Protein AF-A0A258BJT6-F1 (afdb_monomer)

Foldseek 3Di:
DDDDDDDDDDDDDDDDDDDDDDDDDDDDDDDDDDDDDDDDDDDDDDDDDPPPPPPPPPPQQQFQFLLVLLQWFPCLLVLCVVLVQLCLQARRDGLNRSCVVSVHDSVVSSVVSVPTDTDPDGQDQDLVSNLVCLCPVPVVVLLVLLVVLLVLLVVQCPDPVRVVVAFPCLSVLSVVLNVLSVVLVCCCVVPVSVCCVVPLPAAPAPSLVVSVVSLVVSVVSLVVNCVRCVNLDDDPPDDPSSNVSSVSSNVSSSSSSVSSSCCSPPNNCSRHPPPPSND

Nearest PDB structures (foldseek):
  7bhc-assembly2_B  TM=8.867E-01  e=2.644E-11  Escherichia coli K-12
  5fny-assembly2_B  TM=8.554E-01  e=4.405E-11  Escherichia coli K-12
  5fnn-assembly2_B  TM=8.603E-01  e=9.693E-11  Escherichia coli K-12
  5fnp-assembly2_B  TM=8.604E-01  e=1.341E-10  Escherichia coli K-12
  7bhb-assembly1_A  TM=8.723E-01  e=1.033E-09  Escherichia coli K-12

Secondary structure (DSSP, 8-state):
-------PPPPPP-----PPP--------------------------S------------GGGSBHHHHHHHBTTHHHHHHHTT--TTT-TTSBHHHHHHHTT--HHHHHHHHHTSPB--PPPPSSHHHHHHHIIIIIIHHHHHHHHHHHHHHHHHHT-TTTGGGS-TTHHHHHHHHHHHHHHHHHHIIIIIHHHHHH-TTS--HHHHHHHHHHHHHHHHHHHHHHHHTTTT---TT--HHHHHHHHHHHHHHHHHHHHHHHIIIIITHHHH-TTTT--

Radius of gyration: 26.51 Å; Cα contacts (8 Å, |Δi|>4): 241; chains: 1; bounding box: 49×59×96 Å

Solvent-accessible surface area (backbone atoms only — not comparable to full-atom values): 16852 Å² total; per-residue (Å²): 140,84,90,83,85,89,80,82,78,87,74,84,86,83,81,86,84,81,82,82,81,83,80,85,76,89,78,84,84,86,81,90,84,87,86,82,89,78,94,79,78,89,80,90,76,90,79,90,77,90,72,71,81,70,66,80,68,77,72,55,69,49,70,38,36,36,42,56,46,47,55,41,24,54,61,34,62,60,53,34,53,75,66,70,42,64,53,38,56,42,17,76,32,27,38,43,54,50,21,60,75,61,74,48,61,47,67,60,54,42,53,62,54,70,72,40,54,74,36,90,66,72,78,56,87,48,69,71,48,34,52,53,45,44,46,63,68,39,55,63,42,48,59,53,48,44,55,50,40,29,55,50,40,48,55,37,54,72,29,94,90,43,31,89,76,53,61,86,61,50,41,56,54,40,47,52,52,44,54,56,48,51,57,51,53,46,48,36,68,72,46,50,51,52,45,49,71,78,38,68,88,49,74,44,49,68,66,51,53,50,52,54,52,51,50,49,55,53,46,57,52,45,53,49,50,32,61,66,43,60,70,45,61,70,62,92,85,52,54,71,69,59,47,49,41,34,51,48,52,50,50,49,50,54,50,49,49,53,47,49,23,48,38,56,60,62,54,47,43,76,29,55,47,87,73,71,65,53,121

Structure (mmCIF, N/CA/C/O backbone):
data_AF-A0A258BJT6-F1
#
_entry.id   AF-A0A258BJT6-F1
#
loop_
_atom_site.group_PDB
_atom_site.id
_atom_site.type_symbol
_atom_site.label_atom_id
_atom_site.label_alt_id
_atom_site.label_comp_id
_atom_site.label_asym_id
_atom_site.label_entity_id
_atom_site.label_seq_id
_atom_site.pdbx_PDB_ins_code
_atom_site.Cartn_x
_atom_site.Cartn_y
_atom_site.Cartn_z
_atom_site.occupancy
_atom_site.B_iso_or_equiv
_atom_site.auth_seq_id
_atom_site.auth_comp_id
_atom_site.auth_asym_id
_atom_site.auth_atom_id
_atom_site.pdbx_PDB_model_num
ATOM 1 N N . MET A 1 1 ? -24.645 22.274 38.791 1.00 39.53 1 MET A N 1
ATOM 2 C CA . MET A 1 1 ? -23.339 22.857 39.182 1.00 39.53 1 MET A CA 1
ATOM 3 C C . MET A 1 1 ? -22.323 21.723 39.082 1.00 39.53 1 MET A C 1
ATOM 5 O O . MET A 1 1 ? -22.532 20.742 39.766 1.00 39.53 1 MET A O 1
ATOM 9 N N . ASN A 1 2 ? -21.320 21.647 38.208 1.00 31.88 2 ASN A N 1
ATOM 10 C CA . ASN A 1 2 ? -20.669 22.583 37.298 1.00 31.88 2 ASN A CA 1
ATOM 11 C C . ASN A 1 2 ? -20.381 21.873 35.965 1.00 31.88 2 ASN A C 1
ATOM 13 O O . ASN A 1 2 ? -19.892 20.748 35.944 1.00 31.88 2 ASN A O 1
ATOM 17 N N . SER A 1 3 ? -20.684 22.553 34.866 1.00 34.94 3 SER A N 1
ATOM 18 C CA . SER A 1 3 ? -20.362 22.173 33.492 1.00 34.94 3 SER A CA 1
ATOM 19 C C . SER A 1 3 ? -19.062 22.856 33.064 1.00 34.94 3 SER A C 1
ATOM 21 O O . SER A 1 3 ? -19.000 24.087 33.079 1.00 34.94 3 SER A O 1
ATOM 23 N N . THR A 1 4 ? -18.059 22.088 32.630 1.00 37.31 4 THR A N 1
ATOM 24 C CA . THR A 1 4 ? -16.750 22.632 32.226 1.00 37.31 4 THR A CA 1
ATOM 25 C C . THR A 1 4 ? -16.287 22.004 30.903 1.00 37.31 4 THR A C 1
ATOM 27 O O . THR A 1 4 ? -15.671 20.949 30.873 1.00 37.31 4 THR A O 1
ATOM 30 N N . TRP A 1 5 ? -16.660 22.691 29.819 1.00 30.84 5 TRP A N 1
ATOM 31 C CA . TRP A 1 5 ? -15.921 22.975 28.577 1.00 30.84 5 TRP A CA 1
ATOM 32 C C . TRP A 1 5 ? -15.238 21.864 27.746 1.00 30.84 5 TRP A C 1
ATOM 34 O O . TRP A 1 5 ? -14.163 21.375 28.066 1.00 30.84 5 TRP A O 1
ATOM 44 N N . CYS A 1 6 ? -15.737 21.694 26.515 1.00 29.88 6 CYS A N 1
ATOM 45 C CA . CYS A 1 6 ? -14.903 21.510 25.320 1.00 29.88 6 CYS A CA 1
ATOM 46 C C . CYS A 1 6 ? -15.275 22.605 24.306 1.00 29.88 6 CYS A C 1
ATOM 48 O O . CYS A 1 6 ? -16.210 22.463 23.522 1.00 29.88 6 CYS A O 1
ATOM 50 N N . ARG A 1 7 ? -14.579 23.748 24.371 1.00 30.97 7 ARG A N 1
ATOM 51 C CA . ARG A 1 7 ? -14.672 24.835 23.385 1.00 30.97 7 ARG A CA 1
ATOM 52 C C . ARG A 1 7 ? -13.519 24.661 22.397 1.00 30.97 7 ARG A C 1
ATOM 54 O O . ARG A 1 7 ? -12.381 24.974 22.733 1.00 30.97 7 ARG A O 1
ATOM 61 N N . PHE A 1 8 ? -13.798 24.185 21.187 1.00 36.00 8 PHE A N 1
ATOM 62 C CA . PHE A 1 8 ? -12.841 24.306 20.086 1.00 36.00 8 PHE A CA 1
ATOM 63 C C . PHE A 1 8 ? -12.879 25.743 19.554 1.00 36.00 8 PHE A C 1
ATOM 65 O O . PHE A 1 8 ? -13.934 26.262 19.184 1.00 36.00 8 PHE A O 1
ATOM 72 N N . LYS A 1 9 ? -11.718 26.406 19.576 1.00 32.59 9 LYS A N 1
ATOM 73 C CA . LYS A 1 9 ? -11.499 27.718 18.962 1.00 32.59 9 LYS A CA 1
ATOM 74 C C . LYS A 1 9 ? -11.684 27.592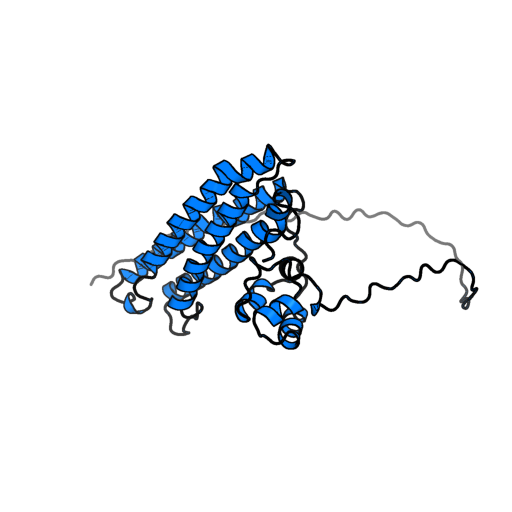 17.445 1.00 32.59 9 LYS A C 1
ATOM 76 O O . LYS A 1 9 ? -11.093 26.712 16.826 1.00 32.59 9 LYS A O 1
ATOM 81 N N . LYS A 1 10 ? -12.481 28.488 16.855 1.00 35.09 10 LYS A N 1
ATOM 82 C CA . LYS A 1 10 ? -12.532 28.704 15.403 1.00 35.09 10 LYS A CA 1
ATOM 83 C C . LYS A 1 10 ? -11.157 29.200 14.934 1.00 35.09 10 LYS A C 1
ATOM 85 O O . LYS A 1 10 ? -10.725 30.266 15.367 1.00 35.09 10 LYS A O 1
ATOM 90 N N . GLY A 1 11 ? -10.486 28.414 14.095 1.00 32.22 11 GLY A N 1
ATOM 91 C CA . GLY A 1 11 ? -9.362 28.861 13.265 1.00 32.22 11 GLY A CA 1
ATOM 92 C C . GLY A 1 11 ? -9.860 29.596 12.011 1.00 32.22 11 GLY A C 1
ATOM 93 O O . GLY A 1 11 ? -11.058 29.538 11.717 1.00 32.22 11 GLY A O 1
ATOM 94 N N . PRO A 1 12 ? -8.984 30.336 11.311 1.00 31.36 12 PRO A N 1
ATOM 95 C CA . PRO A 1 12 ? -9.386 31.357 10.351 1.00 31.36 12 PRO A CA 1
ATOM 96 C C . PRO A 1 12 ? -9.919 30.783 9.033 1.00 31.36 12 PRO A C 1
ATOM 98 O O . PRO A 1 12 ? -9.546 29.702 8.587 1.00 31.36 12 PRO A O 1
ATOM 101 N N . SER A 1 13 ? -10.805 31.570 8.422 1.00 33.16 13 SER A N 1
ATOM 102 C CA . SER A 1 13 ? -11.377 31.383 7.090 1.00 33.16 13 SER A CA 1
ATOM 103 C C . SER A 1 13 ? -10.278 31.414 6.025 1.00 33.16 13 SER A C 1
ATOM 105 O O . SER A 1 13 ? -9.642 32.451 5.841 1.00 33.16 13 SER A O 1
ATOM 107 N N . PHE A 1 14 ? -10.080 30.314 5.298 1.00 31.36 14 PHE A N 1
ATOM 108 C CA . PHE A 1 14 ? -9.275 30.317 4.079 1.00 31.36 14 PHE A CA 1
ATOM 109 C C . PHE A 1 14 ? -10.128 30.839 2.919 1.00 31.36 14 PHE A C 1
ATOM 111 O O . PHE A 1 14 ? -11.060 30.179 2.467 1.00 31.36 14 PHE A O 1
ATOM 118 N N . TYR A 1 15 ? -9.821 32.056 2.472 1.00 31.58 15 TYR A N 1
ATOM 119 C CA . TYR A 1 15 ? -10.229 32.564 1.167 1.00 31.58 15 TYR A CA 1
ATOM 120 C C . TYR A 1 15 ? -9.310 31.954 0.102 1.00 31.58 15 TYR A C 1
ATOM 122 O O . TYR A 1 15 ? -8.091 32.062 0.209 1.00 31.58 15 TYR A O 1
ATOM 130 N N . LEU A 1 16 ? -9.896 31.350 -0.930 1.00 33.00 16 LEU A N 1
ATOM 131 C CA . LEU A 1 16 ? -9.225 31.084 -2.202 1.00 33.00 16 LEU A CA 1
ATOM 132 C C . LEU A 1 16 ? -9.414 32.310 -3.109 1.00 33.00 16 LEU A C 1
ATOM 134 O O . LEU A 1 16 ? -10.563 32.673 -3.368 1.00 33.00 16 LEU A O 1
ATOM 138 N N . PRO A 1 17 ? -8.344 32.923 -3.642 1.00 31.23 17 PRO A N 1
ATOM 139 C CA . PRO A 1 17 ? -8.460 33.751 -4.832 1.00 31.23 17 PRO A CA 1
ATOM 140 C C . PRO A 1 17 ? -7.651 33.153 -5.991 1.00 31.23 17 PRO A C 1
ATOM 142 O O . PRO A 1 17 ? -6.496 32.772 -5.820 1.00 31.23 17 PRO A O 1
ATOM 145 N N . GLY A 1 18 ? -8.244 33.137 -7.189 1.00 30.41 18 GLY A N 1
ATOM 146 C CA . GLY A 1 18 ? -7.478 33.008 -8.432 1.00 30.41 18 GLY A CA 1
ATOM 147 C C . GLY A 1 18 ? -8.089 32.109 -9.499 1.00 30.41 18 GLY A C 1
ATOM 148 O O . GLY A 1 18 ? -7.476 31.126 -9.896 1.00 30.41 18 GLY A O 1
ATOM 149 N N . ALA A 1 19 ? -9.276 32.462 -9.995 1.00 33.28 19 ALA A N 1
ATOM 150 C CA . ALA A 1 19 ? -9.728 32.016 -11.309 1.00 33.28 19 ALA A CA 1
ATOM 151 C C . ALA A 1 19 ? -8.952 32.792 -12.390 1.00 33.28 19 ALA A C 1
ATOM 153 O O . ALA A 1 19 ? -8.932 34.023 -12.368 1.00 33.28 19 ALA A O 1
ATOM 154 N N . PHE A 1 20 ? -8.320 32.084 -13.327 1.00 33.38 20 PHE A N 1
ATOM 155 C CA . PHE A 1 20 ? -7.751 32.675 -14.540 1.00 33.38 20 PHE A CA 1
ATOM 156 C C . PHE A 1 20 ? -8.881 33.051 -15.515 1.00 33.38 20 PHE A C 1
ATOM 158 O O . PHE A 1 20 ? -9.681 32.180 -15.865 1.00 33.38 20 PHE A O 1
ATOM 165 N N . PRO A 1 21 ? -8.969 34.303 -16.000 1.00 32.41 21 PRO A N 1
ATOM 166 C CA . PRO A 1 21 ? -9.878 34.638 -17.086 1.00 32.41 21 PRO A CA 1
ATOM 167 C C . PRO A 1 21 ? -9.281 34.232 -18.443 1.00 32.41 21 PRO A C 1
ATOM 169 O O . PRO A 1 21 ? -8.219 34.706 -18.845 1.00 32.41 21 PRO A O 1
ATOM 172 N N . LEU A 1 22 ? -10.012 33.387 -19.173 1.00 32.06 22 LEU A N 1
ATOM 173 C CA . LEU A 1 22 ? -9.864 33.196 -20.617 1.00 32.06 22 LEU A CA 1
ATOM 174 C C . LEU A 1 22 ? -10.234 34.508 -21.324 1.00 32.06 22 LEU A C 1
ATOM 176 O O . LEU A 1 22 ? -11.406 34.884 -21.383 1.00 32.06 22 LEU A O 1
ATOM 180 N N . GLN A 1 23 ? -9.244 35.211 -21.872 1.00 30.94 23 GLN A N 1
ATOM 181 C CA . GLN A 1 23 ? -9.493 36.293 -22.818 1.00 30.94 23 GLN A CA 1
ATOM 182 C C . GLN A 1 23 ? -9.840 35.706 -24.189 1.00 30.94 23 GLN A C 1
ATOM 184 O O . GLN A 1 23 ? -8.985 35.216 -24.921 1.00 30.94 23 GLN A O 1
ATOM 189 N N . MET A 1 24 ? -11.123 35.803 -24.534 1.00 31.73 24 MET A N 1
ATOM 190 C CA . MET A 1 24 ? -11.621 35.773 -25.906 1.00 31.73 24 MET A CA 1
ATOM 191 C C . MET A 1 24 ? -11.023 36.955 -26.677 1.00 31.73 24 MET A C 1
ATOM 193 O O . MET A 1 24 ? -11.383 38.103 -26.414 1.00 31.73 24 MET A O 1
ATOM 197 N N . HIS A 1 25 ? -10.139 36.691 -27.638 1.00 32.12 25 HIS A N 1
ATOM 198 C CA . HIS A 1 25 ? -9.878 37.640 -28.716 1.00 32.12 25 HIS A CA 1
ATOM 199 C C . HIS A 1 25 ? -10.666 37.217 -29.950 1.00 32.12 25 HIS A C 1
ATOM 201 O O . HIS A 1 25 ? -10.445 36.160 -30.538 1.00 32.12 25 HIS A O 1
ATOM 207 N N . GLN A 1 26 ? -11.617 38.078 -30.300 1.00 31.59 26 GLN A N 1
ATOM 208 C CA . GLN A 1 26 ? -12.304 38.091 -31.576 1.00 31.59 26 GLN A CA 1
ATOM 209 C C . GLN A 1 26 ? -11.266 38.254 -32.690 1.00 31.59 26 GLN A C 1
ATOM 211 O O . GLN A 1 26 ? -10.513 39.226 -32.701 1.00 31.59 26 GLN A O 1
ATOM 216 N N . MET A 1 27 ? -11.260 37.334 -33.650 1.00 31.03 27 MET A N 1
ATOM 217 C CA . MET A 1 27 ? -10.706 37.595 -34.971 1.00 31.03 27 MET A CA 1
ATOM 218 C C . MET A 1 27 ? -11.796 37.389 -36.012 1.00 31.03 27 MET A C 1
ATOM 220 O O . MET A 1 27 ? -12.538 36.409 -36.025 1.00 31.03 27 MET A O 1
ATOM 224 N N . THR A 1 28 ? -11.917 38.428 -36.817 1.00 32.06 28 THR A N 1
ATOM 225 C CA . THR A 1 28 ? -12.923 38.715 -37.820 1.00 32.06 28 THR A CA 1
ATOM 226 C C . THR A 1 28 ? -12.788 37.804 -39.037 1.00 32.06 28 THR A C 1
ATOM 228 O O . THR A 1 28 ? -11.694 37.558 -39.540 1.00 32.06 28 THR A O 1
ATOM 231 N N . ALA A 1 29 ? -13.928 37.342 -39.548 1.00 33.75 29 ALA A N 1
ATOM 232 C CA . ALA A 1 29 ? -14.027 36.703 -40.853 1.00 33.75 29 ALA A CA 1
ATOM 233 C C . ALA A 1 29 ? -13.914 37.737 -41.987 1.00 33.75 29 ALA A C 1
ATOM 235 O O . ALA A 1 29 ? -14.438 38.848 -41.860 1.00 33.75 29 ALA A O 1
ATOM 236 N N . PRO A 1 30 ? -13.377 37.335 -43.148 1.00 38.16 30 PRO A N 1
ATOM 237 C CA . PRO A 1 30 ? -13.880 37.806 -44.424 1.00 38.16 30 PRO A CA 1
ATOM 238 C C . PRO A 1 30 ? -14.568 36.683 -45.208 1.00 38.16 30 PRO A C 1
ATOM 240 O O . PRO A 1 30 ? -14.331 35.490 -45.040 1.00 38.16 30 PRO A O 1
ATOM 243 N N . ASN A 1 31 ? -15.492 37.137 -46.041 1.00 33.97 31 ASN A N 1
ATOM 244 C CA . ASN A 1 31 ? -16.627 36.421 -46.587 1.00 33.97 31 ASN A CA 1
ATOM 245 C C . ASN A 1 31 ? -16.353 35.854 -47.996 1.00 33.97 31 ASN A C 1
ATOM 247 O O . ASN A 1 31 ? -15.653 36.471 -48.794 1.00 33.97 31 ASN A O 1
ATOM 251 N N . ALA A 1 32 ? -17.045 34.749 -48.285 1.00 32.69 32 ALA A N 1
ATOM 252 C CA . ALA A 1 32 ? -17.599 34.304 -49.568 1.00 32.69 32 ALA A CA 1
ATOM 253 C C . ALA A 1 32 ? -16.698 34.032 -50.794 1.00 32.69 32 ALA A C 1
ATOM 255 O O . ALA A 1 32 ? -16.216 34.943 -51.469 1.00 32.69 32 ALA A O 1
ATOM 256 N N . ARG A 1 33 ? -16.713 32.756 -51.213 1.00 32.09 33 ARG A N 1
ATOM 257 C CA . ARG A 1 33 ? -17.270 32.209 -52.483 1.00 32.09 33 ARG A CA 1
ATOM 258 C C . ARG A 1 33 ? -16.789 30.749 -52.566 1.00 32.09 33 ARG A C 1
ATOM 260 O O . ARG A 1 33 ? -15.596 30.519 -52.509 1.00 32.09 33 ARG A O 1
ATOM 267 N N . GLY A 1 34 ? -17.614 29.706 -52.544 1.00 28.67 34 GLY A N 1
ATOM 268 C CA . GLY A 1 34 ? -18.781 29.408 -53.374 1.00 28.67 34 GLY A CA 1
ATOM 269 C C . GLY A 1 34 ? -18.461 28.095 -54.110 1.00 28.67 34 GLY A C 1
ATOM 270 O O . GLY A 1 34 ? -17.411 28.018 -54.734 1.00 28.67 34 GLY A O 1
ATOM 271 N N . GLY A 1 35 ? -19.307 27.064 -54.020 1.00 28.70 35 GLY A N 1
ATOM 272 C CA . GLY A 1 35 ? -19.108 25.835 -54.805 1.00 28.70 35 GLY A CA 1
ATOM 273 C C . GLY A 1 35 ? -19.680 24.569 -54.172 1.00 28.70 35 GLY A C 1
ATOM 274 O O . GLY A 1 35 ? -19.116 24.024 -53.235 1.00 28.70 35 GLY A O 1
ATOM 275 N N . GLN A 1 36 ? -20.815 24.135 -54.705 1.00 33.19 36 GLN A N 1
ATOM 276 C CA . GLN A 1 36 ? -21.541 22.893 -54.434 1.00 33.19 36 GLN A CA 1
ATOM 277 C C . GLN A 1 36 ? -20.899 21.666 -55.127 1.00 33.19 36 GLN A C 1
ATOM 279 O O . GLN A 1 36 ? -20.131 21.847 -56.067 1.00 33.19 36 GLN A O 1
ATOM 284 N N . LEU A 1 37 ? -21.387 20.463 -54.756 1.00 30.03 37 LEU A N 1
ATOM 285 C CA . LEU A 1 37 ? -21.282 19.149 -55.447 1.00 30.03 37 LEU A CA 1
ATOM 286 C C . LEU A 1 37 ? -19.927 18.431 -55.232 1.00 30.03 37 LEU A C 1
ATOM 288 O O . LEU A 1 37 ? -18.885 19.059 -55.234 1.00 30.03 37 LEU A O 1
ATOM 292 N N . THR A 1 38 ? -19.805 17.120 -54.999 1.00 30.92 38 THR A N 1
ATOM 293 C CA . THR A 1 38 ? -20.625 15.952 -55.360 1.00 30.92 38 THR A CA 1
ATOM 294 C C . THR A 1 38 ? -20.099 14.736 -54.587 1.00 30.92 38 THR A C 1
ATOM 296 O O . THR A 1 38 ? -18.908 14.652 -54.298 1.00 30.92 38 THR A O 1
ATOM 299 N N . ALA A 1 39 ? -20.966 13.761 -54.316 1.00 38.94 39 ALA A N 1
ATOM 300 C CA . ALA A 1 39 ? -20.566 12.415 -53.922 1.00 38.94 39 ALA A CA 1
ATOM 301 C C . ALA A 1 39 ? 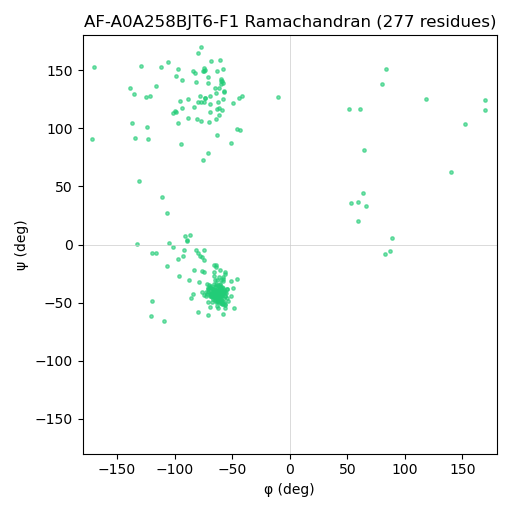-19.669 11.769 -54.995 1.00 38.94 39 ALA A C 1
ATOM 303 O O . ALA A 1 39 ? -19.984 11.860 -56.181 1.00 38.94 39 ALA A O 1
ATOM 304 N N . PHE A 1 40 ? -18.617 11.051 -54.589 1.00 31.70 40 PHE A N 1
ATOM 305 C CA . PHE A 1 40 ? -17.979 10.063 -55.456 1.00 31.70 40 PHE A CA 1
ATOM 306 C C . PHE A 1 40 ? -17.698 8.767 -54.701 1.00 31.70 40 PHE A C 1
ATOM 308 O O . PHE A 1 40 ? -17.181 8.748 -53.587 1.00 31.70 40 PHE A O 1
ATOM 315 N N . LYS A 1 41 ? -18.139 7.693 -55.352 1.00 30.81 41 LYS A N 1
ATOM 316 C CA . LYS A 1 41 ? -18.034 6.291 -54.978 1.00 30.81 41 LYS A CA 1
ATOM 317 C C . LYS A 1 41 ? -16.583 5.856 -54.793 1.00 30.81 41 LYS A C 1
ATOM 319 O O . LYS A 1 41 ? -15.692 6.316 -55.498 1.00 30.81 41 LYS A O 1
ATOM 324 N N . ALA A 1 42 ? -16.452 4.873 -53.906 1.00 33.62 42 ALA A N 1
ATOM 325 C CA . ALA A 1 42 ? -15.464 3.804 -53.877 1.00 33.62 42 ALA A CA 1
ATOM 326 C C . ALA A 1 42 ? -14.596 3.657 -55.139 1.00 33.62 42 ALA A C 1
ATOM 328 O O . ALA A 1 42 ? -15.109 3.426 -56.235 1.00 33.62 42 ALA A O 1
ATOM 329 N N . PHE A 1 43 ? -13.282 3.654 -54.927 1.00 29.30 43 PHE A N 1
ATOM 330 C CA . PHE A 1 43 ? -12.333 3.009 -55.820 1.00 29.30 43 PHE A CA 1
ATOM 331 C C . PHE A 1 43 ? -11.526 2.009 -54.992 1.00 29.30 43 PHE A C 1
ATOM 333 O O . PHE A 1 43 ? -10.648 2.378 -54.216 1.00 29.30 43 PHE A O 1
ATOM 340 N N . LEU A 1 44 ? -11.897 0.736 -55.119 1.00 37.78 44 LEU A N 1
ATOM 341 C CA . LEU A 1 44 ? -11.016 -0.382 -54.822 1.00 37.78 44 LEU A CA 1
ATOM 342 C C . LEU A 1 44 ? -10.011 -0.458 -55.971 1.00 37.78 44 LEU A C 1
ATOM 344 O O . LEU A 1 44 ? -10.410 -0.600 -57.126 1.00 37.78 44 LEU A O 1
ATOM 348 N N . CYS A 1 45 ? -8.724 -0.376 -55.655 1.00 28.91 45 CYS A N 1
ATOM 349 C CA . CYS A 1 45 ? -7.683 -0.919 -56.510 1.00 28.91 45 CYS A CA 1
ATOM 350 C C . CYS A 1 45 ? -6.669 -1.627 -55.614 1.00 28.91 45 CYS A C 1
ATOM 352 O O . CYS A 1 45 ? -5.883 -0.992 -54.914 1.00 28.91 45 CYS A O 1
ATOM 354 N N . ASP A 1 46 ? -6.749 -2.954 -55.633 1.00 34.31 46 ASP A N 1
ATOM 355 C CA . ASP A 1 46 ? -5.722 -3.868 -55.157 1.00 34.31 46 ASP A CA 1
ATOM 356 C C . ASP A 1 46 ? -4.400 -3.604 -55.880 1.00 34.31 46 ASP A C 1
ATOM 358 O O . ASP A 1 46 ? -4.376 -3.577 -57.112 1.00 34.31 46 ASP A O 1
ATOM 362 N N . SER A 1 47 ? -3.299 -3.496 -55.128 1.00 33.81 47 SER A N 1
ATOM 363 C CA . SER A 1 47 ? -2.096 -4.314 -55.352 1.00 33.81 47 SER A CA 1
ATOM 364 C C . SER A 1 47 ? -0.883 -3.844 -54.546 1.00 33.81 47 SER A C 1
ATOM 366 O O . SER A 1 47 ? -0.399 -2.733 -54.720 1.00 33.81 47 SER A O 1
ATOM 368 N N . PHE A 1 48 ? -0.345 -4.785 -53.764 1.00 41.66 48 PHE A N 1
ATOM 369 C CA . PHE A 1 48 ? 1.057 -4.890 -53.343 1.00 41.66 48 PHE A CA 1
ATOM 370 C C . PHE A 1 48 ? 1.628 -3.775 -52.452 1.00 41.66 48 PHE A C 1
ATOM 372 O O . PHE A 1 48 ? 2.355 -2.907 -52.904 1.00 41.66 48 PHE A O 1
ATOM 379 N N . TYR A 1 49 ? 1.343 -3.868 -51.152 1.00 36.50 49 TYR A N 1
ATOM 380 C CA . TYR A 1 49 ? 2.311 -4.076 -50.058 1.00 36.50 49 TYR A CA 1
ATOM 381 C C . TYR A 1 49 ? 1.462 -4.325 -48.808 1.00 36.50 49 TYR A C 1
ATOM 383 O O . TYR A 1 49 ? 1.003 -3.402 -48.141 1.00 36.50 49 TYR A O 1
ATOM 391 N N . GLY A 1 50 ? 1.161 -5.598 -48.550 1.00 31.05 50 GLY A N 1
ATOM 392 C CA . GLY A 1 50 ? 0.385 -6.025 -47.393 1.00 31.05 50 GLY A CA 1
ATOM 393 C C . GLY A 1 50 ? 1.182 -5.860 -46.106 1.00 31.05 50 GLY A C 1
ATOM 394 O O . GLY A 1 50 ? 1.682 -6.836 -45.563 1.00 31.05 50 GLY A O 1
ATOM 395 N N . VAL A 1 51 ? 1.263 -4.636 -45.594 1.00 37.53 51 VAL A N 1
ATOM 396 C CA . VAL A 1 51 ? 1.204 -4.438 -44.149 1.00 37.53 51 VAL A CA 1
ATOM 397 C C . VAL A 1 51 ? -0.256 -4.140 -43.887 1.00 37.53 51 VAL A C 1
ATOM 399 O O . VAL A 1 51 ? -0.704 -2.996 -43.943 1.00 37.53 51 VAL A O 1
ATOM 402 N N . ALA A 1 52 ? -1.033 -5.209 -43.708 1.00 34.50 52 ALA A N 1
ATOM 403 C CA . ALA A 1 52 ? -2.323 -5.064 -43.075 1.00 34.50 52 ALA A CA 1
ATOM 404 C C . ALA A 1 52 ? -2.073 -4.255 -41.800 1.00 34.50 52 ALA A C 1
ATOM 406 O O . ALA A 1 52 ? -1.271 -4.655 -40.953 1.00 34.50 52 ALA A O 1
ATOM 407 N N . PHE A 1 53 ? -2.741 -3.107 -41.691 1.00 39.25 53 PHE A N 1
ATOM 408 C CA . PHE A 1 53 ? -3.182 -2.602 -40.405 1.00 39.25 53 PHE A CA 1
ATOM 409 C C . PHE A 1 53 ? -3.923 -3.773 -39.753 1.00 39.25 53 PHE A C 1
ATOM 411 O O . PHE A 1 53 ? -5.125 -3.954 -39.940 1.00 39.25 53 PHE A O 1
ATOM 418 N N . ILE A 1 54 ? -3.185 -4.627 -39.044 1.00 39.91 54 ILE A N 1
ATOM 419 C CA . ILE A 1 54 ? -3.753 -5.430 -37.982 1.00 39.91 54 ILE A CA 1
ATOM 420 C C . ILE A 1 54 ? -4.186 -4.349 -37.007 1.00 39.91 54 ILE A C 1
ATOM 422 O O . ILE A 1 54 ? -3.363 -3.796 -36.278 1.00 39.91 54 ILE A O 1
ATOM 426 N N . GLY A 1 55 ? -5.455 -3.942 -37.111 1.00 35.22 55 GLY A N 1
ATOM 427 C CA . GLY A 1 55 ? -6.095 -3.158 -36.071 1.00 35.22 55 GLY A CA 1
ATOM 428 C C . GLY A 1 55 ? -5.693 -3.817 -34.768 1.00 35.22 55 GLY A C 1
ATOM 429 O O . GLY A 1 55 ? -5.788 -5.041 -34.690 1.00 35.22 55 GLY A O 1
ATOM 430 N N . ALA A 1 56 ? -5.122 -3.037 -33.847 1.00 41.19 56 ALA A N 1
ATOM 431 C CA . ALA A 1 56 ? -4.708 -3.509 -32.539 1.00 41.19 56 ALA A CA 1
ATOM 432 C C . ALA A 1 56 ? -5.856 -4.352 -31.995 1.00 41.19 56 ALA A C 1
ATOM 434 O O . ALA A 1 56 ? -6.894 -3.817 -31.605 1.00 41.19 56 ALA A O 1
ATOM 435 N N . ALA A 1 57 ? -5.715 -5.672 -32.123 1.00 42.53 57 ALA A N 1
ATOM 436 C CA . ALA A 1 57 ? -6.681 -6.604 -31.610 1.00 42.53 57 ALA A CA 1
ATOM 437 C C . ALA A 1 57 ? -6.692 -6.281 -30.131 1.00 42.53 57 ALA A C 1
ATOM 439 O O . ALA A 1 57 ? -5.636 -6.338 -29.501 1.00 42.53 57 ALA A O 1
ATOM 440 N N . GLU A 1 58 ? -7.837 -5.807 -29.655 1.00 49.53 58 GLU A N 1
ATOM 441 C CA . GLU A 1 58 ? -8.105 -5.458 -28.272 1.00 49.53 58 GLU A CA 1
ATOM 442 C C . GLU A 1 58 ? -7.502 -6.567 -27.409 1.00 49.53 58 GLU A C 1
ATOM 444 O O . GLU A 1 58 ? -8.019 -7.688 -27.365 1.00 49.53 58 GLU A O 1
ATOM 449 N N . LEU A 1 59 ? -6.300 -6.328 -26.869 1.00 61.47 59 LEU A N 1
ATOM 450 C CA . LEU A 1 59 ? -5.562 -7.386 -26.206 1.00 61.47 59 LEU A CA 1
ATOM 451 C C . LEU A 1 59 ? -6.355 -7.646 -24.936 1.00 61.47 59 LEU A C 1
ATOM 453 O O . LEU A 1 59 ? -6.373 -6.805 -24.034 1.00 61.47 59 LEU A O 1
ATOM 457 N N . SER A 1 60 ? -7.087 -8.763 -24.939 1.00 86.94 60 SER A N 1
ATOM 458 C CA . SER A 1 60 ? -7.974 -9.163 -23.851 1.00 86.94 60 SER A CA 1
ATOM 459 C C . SER A 1 60 ? -7.285 -8.883 -22.521 1.00 86.94 60 SER A C 1
ATOM 461 O O . SER A 1 60 ? -6.163 -9.351 -22.326 1.00 86.94 60 SER A O 1
ATOM 463 N N . ILE A 1 61 ? -7.961 -8.166 -21.617 1.00 93.38 61 ILE A N 1
ATOM 464 C CA . ILE A 1 61 ? -7.441 -7.722 -20.309 1.00 93.38 61 ILE A CA 1
ATOM 465 C C . ILE A 1 61 ? -6.711 -8.840 -19.538 1.00 93.38 61 ILE A C 1
ATOM 467 O O . ILE A 1 61 ? -5.722 -8.598 -18.857 1.00 93.38 61 ILE A O 1
ATOM 471 N N . LYS A 1 62 ? -7.125 -10.095 -19.756 1.00 95.56 62 LYS A N 1
ATOM 472 C CA . LYS A 1 62 ? -6.494 -11.335 -19.273 1.00 95.56 62 LYS A CA 1
ATOM 473 C C . LYS A 1 62 ? -4.990 -11.462 -19.561 1.00 95.56 62 LYS A C 1
ATOM 475 O O . LYS A 1 62 ? -4.288 -12.111 -18.793 1.00 95.56 62 LYS A O 1
ATOM 480 N N . HIS A 1 63 ? -4.509 -10.893 -20.663 1.00 95.31 63 HIS A N 1
ATOM 481 C CA . HIS A 1 63 ? -3.112 -10.968 -21.102 1.00 95.31 63 HIS A CA 1
ATOM 482 C C . HIS A 1 63 ? -2.318 -9.694 -20.797 1.00 95.31 63 HIS A C 1
ATOM 484 O O . HIS A 1 63 ? -1.127 -9.645 -21.088 1.00 95.31 63 HIS A O 1
ATOM 490 N N . GLN A 1 64 ? -2.953 -8.668 -20.226 1.00 95.69 64 GLN A N 1
ATOM 491 C CA . GLN A 1 64 ? -2.243 -7.483 -19.756 1.00 95.69 64 GLN A CA 1
ATOM 492 C C . GLN A 1 64 ? -1.516 -7.799 -18.451 1.00 95.69 64 GLN A C 1
ATOM 494 O O . GLN A 1 64 ? -1.959 -8.655 -17.675 1.00 95.69 64 GLN A O 1
ATOM 499 N N . LEU A 1 65 ? -0.391 -7.123 -18.222 1.00 95.94 65 LEU A N 1
ATOM 500 C CA . LEU A 1 65 ? 0.381 -7.285 -16.999 1.00 95.94 65 LEU A CA 1
ATOM 501 C C . LEU A 1 65 ? -0.359 -6.657 -15.822 1.00 95.94 65 LEU A C 1
ATOM 503 O O . LEU A 1 65 ? -0.978 -5.600 -15.951 1.00 95.94 65 LEU A O 1
ATOM 507 N N . VAL A 1 66 ? -0.243 -7.278 -14.652 1.00 97.06 66 VAL A N 1
ATOM 508 C CA . VAL A 1 66 ? -0.832 -6.766 -13.411 1.00 97.06 66 VAL A CA 1
ATOM 509 C C . VAL A 1 66 ? -0.368 -5.334 -13.142 1.00 97.06 66 VAL A C 1
ATOM 511 O O . VAL A 1 66 ? -1.194 -4.489 -12.805 1.00 97.06 66 VAL A O 1
ATOM 514 N N . ARG A 1 67 ? 0.917 -5.020 -13.366 1.00 95.12 67 ARG A N 1
ATOM 515 C CA . ARG A 1 67 ? 1.429 -3.657 -13.164 1.00 95.12 67 ARG A CA 1
ATOM 516 C C . ARG A 1 67 ? 0.763 -2.615 -14.060 1.00 95.12 67 ARG A C 1
ATOM 518 O O . ARG A 1 67 ? 0.450 -1.521 -13.599 1.00 95.12 67 ARG A O 1
ATOM 525 N N . ASP A 1 68 ? 0.497 -2.974 -15.312 1.00 94.75 68 ASP A N 1
ATOM 526 C CA . ASP A 1 68 ? -0.095 -2.058 -16.284 1.00 94.75 68 ASP A CA 1
ATOM 527 C C . ASP A 1 68 ? -1.563 -1.800 -15.930 1.00 94.75 68 ASP A C 1
ATOM 529 O O . ASP A 1 68 ? -2.041 -0.670 -16.021 1.00 94.75 68 ASP A O 1
ATOM 533 N N . LEU A 1 69 ? -2.270 -2.825 -15.445 1.00 95.94 69 LEU A N 1
ATOM 534 C CA . LEU A 1 69 ? -3.649 -2.707 -14.966 1.00 95.94 69 LEU A CA 1
ATOM 535 C C . LEU A 1 69 ? -3.752 -1.810 -13.727 1.00 95.94 69 LEU A C 1
ATOM 537 O O . LEU A 1 69 ? -4.643 -0.966 -13.664 1.00 95.94 69 LEU A O 1
ATOM 541 N N . VAL A 1 70 ? -2.826 -1.942 -12.771 1.00 96.12 70 VAL A N 1
ATOM 542 C CA . VAL A 1 70 ? -2.771 -1.065 -11.587 1.00 96.12 70 VAL A CA 1
ATOM 543 C C . VAL A 1 70 ? -2.518 0.391 -11.985 1.00 96.12 70 VAL A C 1
ATOM 545 O O . VAL A 1 70 ? -3.163 1.289 -11.448 1.00 96.12 70 VAL A O 1
ATOM 548 N N . GLY A 1 71 ? -1.625 0.638 -12.947 1.00 93.06 71 GLY A N 1
ATOM 549 C CA . GLY A 1 71 ? -1.330 1.991 -13.426 1.00 93.06 71 GLY A CA 1
ATOM 550 C C . GLY A 1 71 ? -2.449 2.618 -14.268 1.00 93.06 71 GLY A C 1
ATOM 551 O O . GLY A 1 71 ? -2.659 3.831 -14.203 1.00 93.06 71 GLY A O 1
ATOM 552 N N . SER A 1 72 ? -3.177 1.810 -15.045 1.00 93.56 72 SER A N 1
ATOM 553 C CA . SER A 1 72 ? -4.129 2.286 -16.061 1.00 93.56 72 SER A CA 1
ATOM 554 C C . SER A 1 72 ? -5.592 2.341 -15.617 1.00 93.56 72 SER A C 1
ATOM 556 O O . SER A 1 72 ? -6.389 2.973 -16.310 1.00 93.56 72 SER A O 1
ATOM 558 N N . LEU A 1 73 ? -5.965 1.740 -14.482 1.00 94.75 73 LEU A N 1
ATOM 559 C CA . LEU A 1 73 ? -7.354 1.672 -14.011 1.00 94.75 73 LEU A CA 1
ATOM 560 C C . LEU A 1 73 ? -7.501 2.233 -12.592 1.00 94.75 73 LEU A C 1
ATOM 562 O O . LEU A 1 73 ? -6.837 1.796 -11.650 1.00 94.75 73 LEU A O 1
ATOM 566 N N . VAL A 1 74 ? -8.430 3.173 -12.407 1.00 92.69 74 VAL A N 1
ATOM 567 C CA . VAL A 1 74 ? -8.720 3.732 -11.079 1.00 92.69 74 VAL A CA 1
ATOM 568 C C . VAL A 1 74 ? -9.388 2.663 -10.217 1.00 92.69 74 VAL A C 1
ATOM 570 O O . VAL A 1 74 ? -10.469 2.186 -10.546 1.00 92.69 74 VAL A O 1
ATOM 573 N N . GLY A 1 75 ? -8.768 2.322 -9.086 1.00 93.44 75 GLY A N 1
ATOM 574 C CA . GLY A 1 75 ? -9.299 1.340 -8.136 1.00 93.44 75 GLY A CA 1
ATOM 575 C C . GLY A 1 75 ? -8.889 -0.109 -8.413 1.00 93.44 75 GLY A C 1
ATOM 576 O O . GLY A 1 75 ? -9.346 -1.003 -7.705 1.00 93.44 75 GLY A O 1
ATOM 577 N N . ALA A 1 76 ? -8.011 -0.370 -9.389 1.00 96.38 76 ALA A N 1
ATOM 578 C CA . ALA A 1 76 ? -7.543 -1.730 -9.668 1.00 96.38 76 ALA A CA 1
ATOM 579 C C . ALA A 1 76 ? -6.838 -2.376 -8.467 1.00 96.38 76 ALA A C 1
ATOM 581 O O . ALA A 1 76 ? -7.060 -3.556 -8.201 1.00 96.38 76 ALA A O 1
ATOM 582 N N . SER A 1 77 ? -6.063 -1.610 -7.694 1.00 94.88 77 SER A N 1
ATOM 583 C CA . SER A 1 77 ? -5.432 -2.095 -6.458 1.00 94.88 77 SER A CA 1
ATOM 584 C C . SER A 1 77 ? -6.449 -2.647 -5.454 1.00 94.88 77 SER A C 1
ATOM 586 O O . SER A 1 77 ? -6.202 -3.686 -4.842 1.00 94.88 77 SER A O 1
ATOM 588 N N . ASP A 1 78 ? -7.615 -2.010 -5.322 1.00 94.25 78 ASP A N 1
ATOM 589 C CA . ASP A 1 78 ? -8.692 -2.488 -4.452 1.00 94.25 78 ASP A CA 1
ATOM 590 C C . ASP A 1 78 ? -9.356 -3.753 -4.990 1.00 94.25 78 ASP A C 1
ATOM 592 O O . ASP A 1 78 ? -9.747 -4.611 -4.199 1.00 94.25 78 ASP A O 1
ATOM 596 N N . ILE A 1 79 ? -9.479 -3.902 -6.315 1.00 96.94 79 ILE A N 1
ATOM 597 C CA . ILE A 1 79 ? -9.935 -5.166 -6.905 1.00 96.94 79 ILE A CA 1
ATOM 598 C C . ILE A 1 79 ? -8.941 -6.273 -6.557 1.00 96.94 79 ILE A C 1
ATOM 600 O O . ILE A 1 79 ? -9.342 -7.264 -5.956 1.00 96.94 79 ILE A O 1
ATOM 604 N N . PHE A 1 80 ? -7.653 -6.093 -6.862 1.00 97.38 80 PHE A N 1
ATOM 605 C CA . PHE A 1 80 ? -6.628 -7.104 -6.595 1.00 97.38 80 PHE A CA 1
ATOM 606 C C . PHE A 1 80 ? -6.591 -7.515 -5.120 1.00 97.38 80 PHE A C 1
ATOM 608 O O . PHE A 1 80 ? -6.631 -8.706 -4.825 1.00 97.38 80 PHE A O 1
ATOM 615 N N . ARG A 1 81 ? -6.653 -6.551 -4.195 1.00 93.50 81 ARG A N 1
ATOM 616 C CA . ARG A 1 81 ? -6.750 -6.814 -2.749 1.00 93.50 81 ARG A CA 1
ATOM 617 C C . ARG A 1 81 ? -7.960 -7.668 -2.367 1.00 93.50 81 ARG A C 1
ATOM 619 O O . ARG A 1 81 ? -7.828 -8.558 -1.537 1.00 93.50 81 ARG A O 1
ATOM 626 N N . ARG A 1 82 ? -9.140 -7.445 -2.963 1.00 93.12 82 ARG A N 1
ATOM 627 C CA . ARG A 1 82 ? -10.331 -8.275 -2.681 1.00 93.12 82 ARG A CA 1
ATOM 628 C C . ARG A 1 82 ? -10.186 -9.719 -3.149 1.00 93.12 82 ARG A C 1
ATOM 630 O O 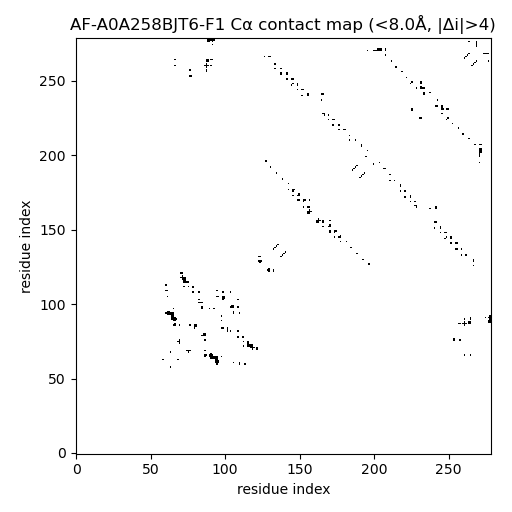. ARG A 1 82 ? -10.830 -10.594 -2.579 1.00 93.12 82 ARG A O 1
ATOM 637 N N . TYR A 1 83 ? -9.375 -9.950 -4.175 1.00 95.94 83 TYR A N 1
ATOM 638 C CA . TYR A 1 83 ? -9.042 -11.284 -4.665 1.00 95.94 83 TYR A CA 1
ATOM 639 C C . TYR A 1 83 ? -7.787 -11.864 -4.003 1.00 95.94 83 TYR A C 1
ATOM 641 O O . TYR A 1 83 ? -7.356 -12.933 -4.421 1.00 95.94 83 TYR A O 1
ATOM 649 N N . ASP A 1 84 ? -7.228 -11.196 -2.985 1.00 93.25 84 ASP A N 1
ATOM 650 C CA . ASP A 1 84 ? -6.004 -11.614 -2.288 1.00 93.25 84 ASP A CA 1
ATOM 651 C C . ASP A 1 84 ? -4.791 -11.712 -3.234 1.00 93.25 84 ASP A C 1
ATOM 653 O O . ASP A 1 84 ? -3.962 -12.610 -3.153 1.00 93.25 84 ASP A O 1
ATOM 657 N N . ILE A 1 85 ? -4.724 -10.796 -4.206 1.00 95.75 85 ILE A N 1
ATOM 658 C CA . ILE A 1 85 ? -3.637 -10.702 -5.180 1.00 95.75 85 ILE A CA 1
ATOM 659 C C . ILE A 1 85 ? -2.681 -9.575 -4.777 1.00 95.75 85 ILE A C 1
ATOM 661 O O . ILE A 1 85 ? -3.007 -8.388 -4.890 1.00 95.75 85 ILE A O 1
ATOM 665 N N . ASP A 1 86 ? -1.457 -9.949 -4.404 1.00 94.25 86 ASP A N 1
ATOM 666 C CA . ASP A 1 86 ? -0.361 -9.029 -4.082 1.00 94.25 86 ASP A CA 1
ATOM 667 C C . ASP A 1 86 ? 0.252 -8.396 -5.336 1.00 94.25 86 ASP A C 1
ATOM 669 O O . ASP A 1 86 ? 1.368 -8.704 -5.763 1.00 94.25 86 ASP A O 1
ATOM 673 N N . PHE A 1 87 ? -0.486 -7.472 -5.948 1.00 95.81 87 PHE A N 1
ATOM 674 C CA . PHE A 1 87 ? -0.112 -6.822 -7.209 1.00 95.81 87 PHE A CA 1
ATOM 675 C C . PHE A 1 87 ? 1.262 -6.127 -7.187 1.00 95.81 87 PHE A C 1
ATOM 677 O O . PHE A 1 87 ? 1.878 -5.946 -8.237 1.00 95.81 87 PHE A O 1
ATOM 684 N N . TYR A 1 88 ? 1.750 -5.740 -6.006 1.00 94.62 88 TYR A N 1
ATOM 685 C CA . TYR A 1 88 ? 3.066 -5.130 -5.831 1.00 94.62 88 TYR A CA 1
ATOM 686 C C . TYR A 1 88 ? 4.215 -6.151 -5.946 1.00 94.62 88 TYR A C 1
ATOM 688 O O . TYR A 1 88 ? 5.321 -5.755 -6.309 1.00 94.62 88 TYR A O 1
ATOM 696 N N . ARG A 1 89 ? 3.959 -7.448 -5.709 1.00 92.81 89 ARG A N 1
ATOM 697 C CA . ARG A 1 89 ? 4.919 -8.553 -5.902 1.00 92.81 89 ARG A CA 1
ATOM 698 C C . ARG A 1 89 ? 4.916 -9.065 -7.336 1.00 92.81 89 ARG A C 1
ATOM 700 O O . ARG A 1 89 ? 5.957 -9.279 -7.937 1.00 92.81 89 ARG A O 1
ATOM 707 N N . ILE A 1 90 ? 3.722 -9.275 -7.888 1.00 92.75 90 ILE A N 1
ATOM 708 C CA . ILE A 1 90 ? 3.545 -10.036 -9.131 1.00 92.75 90 ILE A CA 1
ATOM 709 C C . ILE A 1 90 ? 3.214 -9.163 -10.344 1.00 92.75 90 ILE A C 1
ATOM 711 O O . ILE A 1 90 ? 2.576 -9.628 -11.289 1.00 92.75 90 ILE A O 1
ATOM 715 N N . GLY A 1 91 ? 3.634 -7.897 -10.354 1.00 92.50 91 GLY A N 1
ATOM 716 C CA . GLY A 1 91 ? 3.271 -6.965 -11.422 1.00 92.50 91 GLY A CA 1
ATOM 717 C C . GLY A 1 91 ? 3.749 -7.384 -12.818 1.00 92.50 91 GLY A C 1
ATOM 718 O O . GLY A 1 91 ? 3.154 -6.963 -13.807 1.00 92.50 91 GLY A O 1
ATOM 719 N N . GLY A 1 92 ? 4.776 -8.237 -12.909 1.00 92.44 92 GLY A N 1
ATOM 720 C CA . GLY A 1 92 ? 5.262 -8.834 -14.159 1.00 92.44 92 GLY A CA 1
ATOM 721 C C . GLY A 1 92 ? 4.451 -10.030 -14.678 1.00 92.44 92 GLY A C 1
ATOM 722 O O . GLY A 1 92 ? 4.716 -10.494 -15.785 1.00 92.44 92 GLY A O 1
ATOM 723 N N . LEU A 1 93 ? 3.477 -10.537 -13.916 1.00 94.69 93 LEU A N 1
ATOM 724 C CA . LEU A 1 93 ? 2.562 -11.579 -14.381 1.00 94.69 93 LEU A CA 1
ATOM 725 C C . LEU A 1 93 ? 1.396 -10.967 -15.158 1.00 94.69 93 LEU A C 1
ATOM 727 O O . LEU A 1 93 ? 0.936 -9.864 -14.868 1.00 94.69 93 LEU A O 1
ATOM 731 N N . THR A 1 94 ? 0.873 -11.717 -16.124 1.00 96.69 94 THR A N 1
ATOM 732 C CA . THR A 1 94 ? -0.421 -11.405 -16.745 1.00 96.69 94 THR A CA 1
ATOM 733 C C . THR A 1 94 ? -1.564 -11.603 -15.753 1.00 96.69 94 THR A C 1
ATOM 735 O O . THR A 1 94 ? -1.455 -12.399 -14.816 1.00 96.69 94 THR A O 1
ATOM 738 N N . LEU A 1 95 ? -2.703 -10.950 -15.992 1.00 97.19 95 LEU A N 1
ATOM 739 C CA . LEU A 1 95 ? -3.908 -11.149 -15.183 1.00 97.19 95 LEU A CA 1
ATOM 740 C C . LEU A 1 95 ? -4.325 -12.629 -15.099 1.00 97.19 95 LEU A C 1
ATOM 742 O O . LEU A 1 95 ? -4.732 -13.100 -14.040 1.00 97.19 95 LEU A O 1
ATOM 746 N N . TRP A 1 96 ? -4.183 -13.379 -16.195 1.00 96.69 96 TRP A N 1
ATOM 747 C CA . TRP A 1 96 ? -4.443 -14.819 -16.225 1.00 96.69 96 TRP A CA 1
ATOM 748 C C . TRP A 1 96 ? -3.496 -15.607 -15.313 1.00 96.69 96 TRP A C 1
ATOM 750 O O . TRP A 1 96 ? -3.954 -16.446 -14.539 1.00 96.69 96 TRP A O 1
ATOM 760 N N . GLN A 1 97 ? -2.192 -15.316 -15.356 1.00 96.50 97 GLN A N 1
ATOM 761 C CA . GLN A 1 97 ? -1.202 -15.968 -14.489 1.00 96.50 97 GLN A CA 1
ATOM 762 C C . GLN A 1 97 ? -1.433 -15.628 -13.012 1.00 96.50 97 GLN A C 1
ATOM 764 O O . GLN A 1 97 ? -1.369 -16.519 -12.167 1.00 96.50 97 GLN A O 1
ATOM 769 N N . ALA A 1 98 ? -1.743 -14.367 -12.705 1.00 96.38 98 ALA A N 1
ATOM 770 C CA . ALA A 1 98 ? -2.073 -13.924 -11.354 1.00 96.38 98 ALA A CA 1
ATOM 771 C C . ALA A 1 98 ? -3.325 -14.632 -10.813 1.00 96.38 98 ALA A C 1
ATOM 773 O O . ALA A 1 98 ? -3.303 -15.169 -9.707 1.00 96.38 98 ALA A O 1
ATOM 774 N N . ALA A 1 99 ? -4.387 -14.714 -11.623 1.00 97.00 99 ALA A N 1
ATOM 775 C CA . ALA A 1 99 ? -5.611 -15.418 -11.257 1.00 97.00 99 ALA A CA 1
ATOM 776 C C . ALA A 1 99 ? -5.369 -16.917 -11.011 1.00 97.00 99 ALA A C 1
ATOM 778 O O . ALA A 1 99 ? -5.863 -17.471 -10.031 1.00 97.00 99 ALA A O 1
ATOM 779 N N . ALA A 1 100 ? -4.569 -17.563 -11.867 1.00 96.50 100 ALA A N 1
ATOM 780 C CA . ALA A 1 100 ? -4.209 -18.969 -11.712 1.00 96.50 100 ALA A CA 1
ATOM 781 C C . ALA A 1 100 ? -3.388 -19.219 -10.435 1.00 96.50 100 ALA A C 1
ATOM 783 O O . ALA A 1 100 ? -3.667 -20.179 -9.718 1.00 96.50 100 ALA A O 1
ATOM 784 N N . ARG A 1 101 ? -2.419 -18.344 -10.124 1.00 94.88 101 ARG A N 1
ATOM 785 C CA . ARG A 1 101 ? -1.591 -18.423 -8.906 1.00 94.88 101 ARG A CA 1
ATOM 786 C C . ARG A 1 101 ? -2.436 -18.325 -7.636 1.00 94.88 101 ARG A C 1
ATOM 788 O O . ARG A 1 101 ? -2.184 -19.074 -6.700 1.00 94.88 101 ARG A O 1
ATOM 795 N N . GLN A 1 102 ? -3.454 -17.465 -7.641 1.00 94.75 102 GLN A N 1
ATOM 796 C CA . GLN A 1 102 ? -4.353 -17.254 -6.502 1.00 94.75 102 GLN A CA 1
ATOM 797 C C . GLN A 1 102 ? -5.579 -18.188 -6.500 1.00 94.75 102 GLN A C 1
ATOM 799 O O . GLN A 1 102 ? -6.444 -18.085 -5.636 1.00 94.75 102 GLN A O 1
ATOM 804 N N . ALA A 1 103 ? -5.672 -19.108 -7.469 1.00 96.31 103 ALA A N 1
ATOM 805 C CA . ALA A 1 103 ? -6.808 -20.012 -7.654 1.00 96.31 103 ALA A CA 1
ATOM 806 C C . ALA A 1 103 ? -8.178 -19.298 -7.738 1.00 96.31 103 ALA A C 1
ATOM 808 O O . ALA A 1 103 ? -9.197 -19.828 -7.289 1.00 96.31 103 ALA A O 1
ATOM 809 N N . VAL A 1 104 ? -8.219 -18.108 -8.349 1.00 96.88 104 VAL A N 1
ATOM 810 C CA . VAL A 1 104 ? -9.448 -17.325 -8.565 1.00 96.88 104 VAL A CA 1
ATOM 811 C C . VAL A 1 104 ? -9.896 -17.369 -10.026 1.00 96.88 104 VAL A C 1
ATOM 813 O O . VAL A 1 104 ? -9.111 -17.612 -10.944 1.00 96.88 104 VAL A O 1
ATOM 816 N N . SER A 1 105 ? -11.186 -17.123 -10.272 1.00 97.12 105 SER A N 1
ATOM 817 C CA . SER A 1 105 ? -11.718 -17.068 -11.637 1.00 97.12 105 SER A CA 1
ATOM 818 C C . SER A 1 105 ? -11.192 -15.839 -12.377 1.00 97.12 105 SER A C 1
ATOM 820 O O . SER A 1 105 ? -11.565 -14.707 -12.061 1.00 97.12 105 SER A O 1
ATOM 822 N N . VAL A 1 106 ? -10.381 -16.068 -13.413 1.00 96.69 106 VAL A N 1
ATOM 823 C CA . VAL A 1 106 ? -9.897 -14.998 -14.297 1.00 96.69 106 VAL A CA 1
ATOM 824 C C . VAL A 1 106 ? -11.049 -14.258 -14.980 1.00 96.69 106 VAL A C 1
ATOM 826 O O . VAL A 1 106 ? -10.925 -13.068 -15.248 1.00 96.69 106 VAL A O 1
ATOM 829 N N . ASP A 1 107 ? -12.175 -14.925 -15.246 1.00 96.25 107 ASP A N 1
ATOM 830 C CA . ASP A 1 107 ? -13.339 -14.305 -15.884 1.00 96.25 107 ASP A CA 1
ATOM 831 C C . ASP A 1 107 ? -14.021 -13.294 -14.960 1.00 96.25 107 ASP A C 1
ATOM 833 O O . ASP A 1 107 ? -14.314 -12.181 -15.393 1.00 96.25 107 ASP A O 1
ATOM 837 N N . LEU A 1 108 ? -14.213 -13.649 -13.684 1.00 96.38 108 LEU A N 1
ATOM 838 C CA . LEU A 1 108 ? -14.790 -12.740 -12.687 1.00 96.38 108 LEU A CA 1
ATOM 839 C C . LEU A 1 108 ? -13.856 -11.560 -12.412 1.00 96.38 108 LEU A C 1
ATOM 841 O O . LEU A 1 108 ? -14.283 -10.411 -12.469 1.00 96.38 108 LEU A O 1
ATOM 845 N N . LEU A 1 109 ? -12.567 -11.841 -12.208 1.00 97.19 109 LEU A N 1
ATOM 846 C CA . LEU A 1 109 ? -11.562 -10.806 -11.985 1.00 97.19 109 LEU A CA 1
ATOM 847 C C . LEU A 1 109 ? -11.458 -9.843 -13.181 1.00 97.19 109 LEU A C 1
ATOM 849 O O . LEU A 1 109 ? -11.386 -8.629 -12.999 1.00 97.19 109 LEU A O 1
ATOM 853 N N . SER A 1 110 ? -11.490 -10.370 -14.409 1.00 96.44 110 SER A N 1
ATOM 854 C CA . SER A 1 110 ? -11.489 -9.548 -15.625 1.00 96.44 110 SER A CA 1
ATOM 855 C C . SER A 1 110 ? -12.730 -8.666 -15.708 1.00 96.44 110 SER A C 1
ATOM 857 O O . SER A 1 110 ? -12.604 -7.494 -16.039 1.00 96.44 110 SER A O 1
ATOM 859 N N . ALA A 1 111 ? -13.912 -9.205 -15.394 1.00 95.56 111 ALA A N 1
ATOM 860 C CA . ALA A 1 111 ? -15.157 -8.443 -15.419 1.00 95.56 111 ALA A CA 1
ATOM 861 C C . ALA A 1 111 ? -15.144 -7.290 -14.402 1.00 95.56 111 ALA A C 1
ATOM 863 O O . ALA A 1 111 ? -15.505 -6.166 -14.754 1.00 95.56 111 ALA A O 1
ATOM 864 N N . ASP A 1 112 ? -14.668 -7.546 -13.180 1.00 96.56 112 ASP A N 1
ATOM 865 C CA . ASP A 1 112 ? -14.541 -6.524 -12.136 1.00 96.56 112 ASP A CA 1
ATOM 866 C C . ASP A 1 112 ? -13.565 -5.407 -12.539 1.00 96.56 112 ASP A C 1
ATOM 868 O O . ASP A 1 112 ? -13.844 -4.230 -12.307 1.00 96.56 112 ASP A O 1
ATOM 872 N N . LEU A 1 113 ? -12.439 -5.753 -13.176 1.00 96.56 113 LEU A N 1
ATOM 873 C CA . LEU A 1 113 ? -11.450 -4.780 -13.654 1.00 96.56 113 LEU A CA 1
ATOM 874 C C . LEU A 1 113 ? -11.934 -3.999 -14.880 1.00 96.56 113 LEU A C 1
ATOM 876 O O . LEU A 1 113 ? -11.739 -2.789 -14.947 1.00 96.56 113 LEU A O 1
ATOM 880 N N . SER A 1 114 ? -12.596 -4.653 -15.839 1.00 93.69 114 SER A N 1
ATOM 881 C CA . SER A 1 114 ? -13.143 -3.993 -17.033 1.00 93.69 114 SER A CA 1
ATOM 882 C C . SER A 1 114 ? -14.245 -2.978 -16.713 1.00 93.69 114 SER A C 1
ATOM 884 O O . SER A 1 114 ? -14.523 -2.109 -17.535 1.00 93.69 114 SER A O 1
ATOM 886 N N . GLY A 1 115 ? -14.869 -3.065 -15.533 1.00 91.00 115 GLY A N 1
ATOM 887 C CA . GLY A 1 115 ? -15.833 -2.076 -15.051 1.00 91.00 115 GLY A CA 1
ATOM 888 C C . GLY A 1 115 ? -15.207 -0.787 -14.501 1.00 91.00 115 GLY A C 1
ATOM 889 O O . GLY A 1 115 ? -15.939 0.165 -14.224 1.00 91.00 115 GLY A O 1
ATOM 890 N N . LEU A 1 116 ? -13.884 -0.738 -14.317 1.00 94.88 116 LEU A N 1
ATOM 891 C CA . LEU A 1 116 ? -13.201 0.424 -13.757 1.00 94.88 116 LEU A CA 1
ATOM 892 C C . LEU A 1 116 ? -12.935 1.507 -14.811 1.00 94.88 116 LEU A C 1
ATOM 894 O O . LEU A 1 116 ? -12.664 1.200 -15.973 1.00 94.88 116 LEU A O 1
ATOM 898 N N . PRO A 1 117 ? -12.960 2.793 -14.420 1.00 94.25 117 PRO A N 1
ATOM 899 C CA . PRO A 1 117 ? -12.593 3.864 -15.327 1.00 94.25 117 PRO A CA 1
ATOM 900 C C . PRO A 1 117 ? -11.076 3.901 -15.545 1.00 94.25 117 PRO A C 1
ATOM 902 O O . PRO A 1 117 ? -10.286 3.592 -14.647 1.00 94.25 117 PRO A O 1
ATOM 905 N N . LEU A 1 118 ? -10.674 4.352 -16.736 1.00 92.75 118 LEU A N 1
ATOM 906 C CA . LEU A 1 118 ? -9.271 4.614 -17.047 1.00 92.75 118 LEU A CA 1
ATOM 907 C C . LEU A 1 118 ? -8.699 5.673 -16.102 1.00 92.75 118 LEU A C 1
ATOM 909 O O . LEU A 1 118 ? -9.355 6.671 -15.793 1.00 92.75 118 LEU A O 1
ATOM 913 N N . ASN A 1 119 ? -7.457 5.468 -15.683 1.00 88.56 119 ASN A N 1
ATOM 914 C CA . ASN A 1 119 ? -6.689 6.425 -14.913 1.00 88.56 119 ASN A CA 1
ATOM 915 C C . ASN A 1 119 ? -5.929 7.367 -15.868 1.00 88.56 119 ASN A C 1
ATOM 917 O O . ASN A 1 119 ? -4.965 6.940 -16.503 1.00 88.56 119 ASN A O 1
ATOM 921 N N . PRO A 1 120 ? -6.325 8.649 -15.989 1.00 82.00 120 PRO A N 1
ATOM 922 C CA . PRO A 1 120 ? -5.621 9.601 -16.846 1.00 82.00 120 PRO A CA 1
ATOM 923 C C . PRO A 1 120 ? -4.283 10.059 -16.246 1.00 82.00 120 PRO A C 1
ATOM 925 O O . PRO A 1 120 ? -3.499 10.709 -16.935 1.00 82.00 120 PRO A O 1
ATOM 928 N N . ALA A 1 121 ? -4.036 9.780 -14.962 1.00 82.12 121 ALA A N 1
ATOM 929 C CA . ALA A 1 121 ? -2.817 10.165 -14.274 1.00 82.12 121 ALA A CA 1
ATOM 930 C C . ALA A 1 121 ? -1.796 9.028 -14.337 1.00 82.12 121 ALA A C 1
ATOM 932 O O . ALA A 1 121 ? -2.006 7.957 -13.771 1.00 82.12 121 ALA A O 1
ATOM 933 N N . SER A 1 122 ? -0.662 9.285 -14.978 1.00 78.81 122 SER A N 1
ATOM 934 C CA . SER A 1 122 ? 0.500 8.402 -14.912 1.00 78.81 122 SER A CA 1
ATOM 935 C C . SER A 1 122 ? 1.502 8.933 -13.887 1.00 78.81 122 SER A C 1
ATOM 937 O O . SER A 1 122 ? 1.656 10.155 -13.771 1.00 78.81 122 SER A O 1
ATOM 939 N N . PRO A 1 123 ? 2.205 8.051 -13.154 1.00 85.88 123 PRO A N 1
ATOM 940 C CA . PRO A 1 123 ? 3.363 8.478 -12.384 1.00 85.88 123 PRO A CA 1
ATOM 941 C C . PRO A 1 123 ? 4.424 9.077 -13.327 1.00 85.88 123 PRO A C 1
ATOM 943 O O . PRO A 1 123 ? 4.404 8.810 -14.536 1.00 85.88 123 PRO A O 1
ATOM 946 N N . PRO A 1 124 ? 5.355 9.900 -12.815 1.00 92.00 124 PRO A N 1
ATOM 947 C CA . PRO A 1 124 ? 6.411 10.460 -13.646 1.00 92.00 124 PRO A CA 1
ATOM 948 C C . PRO A 1 124 ? 7.222 9.360 -14.339 1.00 92.00 124 PRO A C 1
ATOM 950 O O . PRO A 1 124 ? 7.672 8.417 -13.698 1.00 92.00 124 PRO A O 1
ATOM 953 N N . ALA A 1 125 ? 7.434 9.504 -15.649 1.00 89.50 125 ALA A N 1
ATOM 954 C CA . ALA A 1 125 ? 8.163 8.511 -16.440 1.00 89.50 125 ALA A CA 1
ATOM 955 C C . ALA A 1 125 ? 9.685 8.562 -16.225 1.00 89.50 125 ALA A C 1
ATOM 957 O O . ALA A 1 125 ? 10.386 7.596 -16.512 1.00 89.50 125 ALA A O 1
ATOM 958 N N . SER A 1 126 ? 10.221 9.699 -15.767 1.00 93.69 126 SER A N 1
ATOM 959 C CA . SER A 1 126 ? 11.647 9.811 -15.469 1.00 93.69 126 SER A CA 1
ATOM 960 C C . SER A 1 126 ? 11.946 9.224 -14.096 1.00 93.69 126 SER A C 1
ATOM 962 O O . SER A 1 126 ? 11.224 9.480 -13.138 1.00 93.69 126 SER A O 1
ATOM 964 N N . MET A 1 127 ? 13.064 8.511 -13.978 1.00 93.31 127 MET A N 1
ATOM 965 C CA . MET A 1 127 ? 13.510 7.909 -12.719 1.00 93.31 127 MET A CA 1
ATOM 966 C C . MET A 1 127 ? 13.591 8.924 -11.571 1.00 93.31 127 MET A C 1
ATOM 968 O O . MET A 1 127 ? 13.020 8.715 -10.509 1.00 93.31 127 MET A O 1
ATOM 972 N N . MET A 1 128 ? 14.231 10.073 -11.806 1.00 94.81 128 MET A N 1
ATOM 973 C CA . MET A 1 128 ? 14.323 11.147 -10.810 1.00 94.81 128 MET A CA 1
ATOM 974 C C . MET A 1 128 ? 12.949 11.736 -10.459 1.00 94.81 128 MET A C 1
ATOM 976 O O . MET A 1 128 ? 12.702 12.083 -9.305 1.00 94.81 128 MET A O 1
ATOM 980 N N . GLY A 1 129 ? 12.044 11.833 -11.438 1.00 96.75 129 GLY A N 1
ATOM 981 C CA . GLY A 1 129 ? 10.670 12.259 -11.195 1.00 96.75 129 GLY A CA 1
ATOM 982 C C . GLY A 1 129 ? 9.903 11.246 -10.349 1.00 96.75 129 GLY A C 1
ATOM 983 O O . GLY A 1 129 ? 9.179 11.653 -9.447 1.00 96.75 129 GLY A O 1
ATOM 984 N N . LEU A 1 130 ? 10.087 9.949 -10.605 1.00 96.88 130 LEU A N 1
ATOM 985 C CA . LEU A 1 130 ? 9.445 8.868 -9.866 1.00 96.88 130 LEU A CA 1
ATOM 986 C C . LEU A 1 130 ? 9.950 8.800 -8.421 1.00 96.88 130 LEU A C 1
ATOM 988 O O . LEU A 1 130 ? 9.125 8.771 -7.519 1.00 96.88 130 LEU A O 1
ATOM 992 N N . ILE A 1 131 ? 11.265 8.889 -8.197 1.00 97.75 131 ILE A N 1
ATOM 993 C CA . ILE A 1 131 ? 11.867 8.981 -6.854 1.00 97.75 131 ILE A CA 1
ATOM 994 C C . ILE A 1 131 ? 11.311 10.194 -6.095 1.00 97.75 131 ILE A C 1
ATOM 996 O O . ILE A 1 131 ? 10.828 10.068 -4.975 1.00 97.75 131 ILE A O 1
ATOM 1000 N N . THR A 1 132 ? 11.302 11.376 -6.726 1.00 97.38 132 THR A N 1
ATOM 1001 C CA . THR A 1 132 ? 10.749 12.595 -6.103 1.00 97.38 132 THR A CA 1
ATOM 1002 C C . THR A 1 132 ? 9.263 12.435 -5.776 1.00 97.38 132 THR A C 1
ATOM 1004 O O . THR A 1 132 ? 8.774 12.921 -4.755 1.00 97.38 132 THR A O 1
ATOM 1007 N N . PHE A 1 133 ? 8.513 11.774 -6.657 1.00 97.50 133 PHE A N 1
ATOM 1008 C CA . PHE A 1 133 ? 7.101 11.500 -6.444 1.00 97.50 133 PHE A CA 1
ATOM 1009 C C . PHE A 1 133 ? 6.885 10.526 -5.285 1.00 97.50 133 PHE A C 1
ATOM 1011 O O . PHE A 1 133 ? 6.033 10.797 -4.445 1.00 97.50 133 PHE A O 1
ATOM 1018 N N . ILE A 1 134 ? 7.674 9.456 -5.201 1.00 98.31 134 ILE A N 1
ATOM 1019 C CA . ILE A 1 134 ? 7.668 8.497 -4.094 1.00 98.31 134 ILE A CA 1
ATOM 1020 C C . ILE A 1 134 ? 7.911 9.210 -2.756 1.00 98.31 134 ILE A C 1
ATOM 1022 O O . ILE A 1 134 ? 7.040 9.190 -1.884 1.00 98.31 134 ILE A O 1
ATOM 1026 N N . ASP A 1 135 ? 9.001 9.964 -2.635 1.00 97.00 135 ASP A N 1
ATOM 1027 C CA . ASP A 1 135 ? 9.327 10.687 -1.401 1.00 97.00 135 ASP A CA 1
ATOM 1028 C C . ASP A 1 135 ? 8.200 11.663 -0.987 1.00 97.00 135 ASP A C 1
ATOM 1030 O O . ASP A 1 135 ? 7.665 11.651 0.132 1.00 97.00 135 ASP A O 1
ATOM 1034 N N . THR A 1 136 ? 7.756 12.508 -1.919 1.00 95.62 136 THR A N 1
ATOM 1035 C CA . THR A 1 136 ? 6.810 13.586 -1.593 1.00 95.62 136 THR A CA 1
ATOM 1036 C C . THR A 1 136 ? 5.369 13.111 -1.403 1.00 95.62 136 THR A C 1
ATOM 1038 O O . THR A 1 136 ? 4.679 13.598 -0.499 1.00 95.62 136 THR A O 1
ATOM 1041 N N . ARG A 1 137 ? 4.882 12.179 -2.234 1.00 96.31 137 ARG A N 1
ATOM 1042 C CA . ARG A 1 137 ? 3.497 11.680 -2.178 1.00 96.31 137 ARG A CA 1
ATOM 1043 C C . ARG A 1 137 ? 3.339 10.516 -1.207 1.00 96.31 137 ARG A C 1
ATOM 1045 O O . ARG A 1 137 ? 2.246 10.388 -0.654 1.00 96.31 137 ARG A O 1
ATOM 1052 N N . TYR A 1 138 ? 4.362 9.694 -1.000 1.00 98.31 138 TYR A N 1
ATOM 1053 C CA . TYR A 1 138 ? 4.259 8.489 -0.182 1.00 98.31 138 TYR A CA 1
ATOM 1054 C C . TYR A 1 138 ? 5.018 8.642 1.128 1.00 98.31 138 TYR A C 1
ATOM 1056 O O . TYR A 1 138 ? 4.355 8.758 2.157 1.00 98.31 138 TYR A O 1
ATOM 1064 N N . HIS A 1 139 ? 6.346 8.767 1.136 1.00 98.50 139 HIS A N 1
ATOM 1065 C CA . HIS A 1 139 ? 7.126 8.737 2.386 1.00 98.50 139 HIS A CA 1
ATOM 1066 C C . HIS A 1 139 ? 6.669 9.798 3.393 1.00 98.50 139 HIS A C 1
ATOM 1068 O O . HIS A 1 139 ? 6.268 9.510 4.527 1.00 98.50 139 HIS A O 1
ATOM 1074 N N . ASN A 1 140 ? 6.591 11.048 2.938 1.00 96.62 140 ASN A N 1
ATOM 1075 C CA . ASN A 1 140 ? 6.122 12.172 3.747 1.00 96.62 140 ASN A CA 1
ATOM 1076 C C . ASN A 1 140 ? 4.672 12.029 4.242 1.00 96.62 140 ASN A C 1
ATOM 1078 O O . ASN A 1 140 ? 4.290 12.616 5.264 1.00 96.62 140 ASN A O 1
ATOM 1082 N N . VAL A 1 141 ? 3.831 11.308 3.500 1.00 98.00 141 VAL A N 1
ATOM 1083 C CA . VAL A 1 141 ? 2.419 11.091 3.834 1.00 98.00 141 VAL A CA 1
ATOM 1084 C C . VAL A 1 141 ? 2.272 9.923 4.804 1.00 98.00 141 VAL A C 1
ATOM 1086 O O . VAL A 1 141 ? 1.562 10.065 5.801 1.00 98.00 141 VAL A O 1
ATOM 1089 N N . HIS A 1 142 ? 2.995 8.829 4.583 1.00 98.38 142 HIS A N 1
ATOM 1090 C CA . HIS A 1 142 ? 2.988 7.644 5.427 1.00 98.38 142 HIS A CA 1
ATOM 1091 C C . HIS A 1 142 ? 3.397 7.961 6.859 1.00 98.38 142 HIS A C 1
ATOM 1093 O O . HIS A 1 142 ? 2.623 7.689 7.779 1.00 98.38 142 HIS A O 1
ATOM 1099 N N . ARG A 1 143 ? 4.518 8.668 7.060 1.00 97.56 143 ARG A N 1
ATOM 1100 C CA . ARG A 1 143 ? 4.951 9.117 8.395 1.00 97.56 143 ARG A CA 1
ATOM 1101 C C . ARG A 1 143 ? 3.830 9.850 9.139 1.00 97.56 143 ARG A C 1
ATOM 1103 O O . ARG A 1 143 ? 3.534 9.574 10.303 1.00 97.56 143 ARG A O 1
ATOM 1110 N N . LYS A 1 144 ? 3.114 10.750 8.455 1.00 97.88 144 LYS A N 1
ATOM 1111 C CA . LYS A 1 144 ? 1.982 11.497 9.039 1.00 97.88 144 LYS A CA 1
ATOM 1112 C C . LYS A 1 144 ? 0.770 10.606 9.312 1.00 97.88 144 LYS A C 1
ATOM 1114 O O . LYS A 1 144 ? 0.124 10.779 10.353 1.00 97.88 14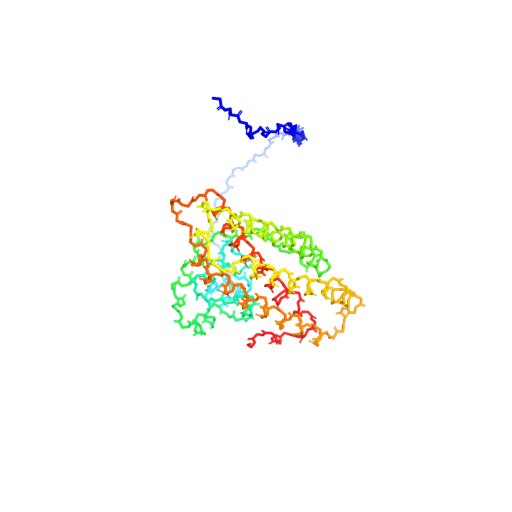4 LYS A O 1
ATOM 1119 N N . GLN A 1 145 ? 0.437 9.696 8.398 1.00 97.50 145 GLN A N 1
ATOM 1120 C CA . GLN A 1 145 ? -0.685 8.762 8.525 1.00 97.50 145 GLN A CA 1
ATOM 1121 C C . GLN A 1 145 ? -0.472 7.817 9.711 1.00 97.50 145 GLN A C 1
ATOM 1123 O O . GLN A 1 145 ? -1.325 7.775 10.603 1.00 97.50 145 GLN A O 1
ATOM 1128 N N . VAL A 1 146 ? 0.678 7.137 9.777 1.00 98.12 146 VAL A N 1
ATOM 1129 C CA . VAL A 1 146 ? 0.998 6.166 10.833 1.00 98.12 146 VAL A CA 1
ATOM 1130 C C . VAL A 1 146 ? 1.024 6.848 12.201 1.00 98.12 146 VAL A C 1
ATOM 1132 O O . VAL A 1 146 ? 0.315 6.423 13.113 1.00 98.12 146 VAL A O 1
ATOM 1135 N N . LEU A 1 147 ? 1.718 7.986 12.346 1.00 98.31 147 LEU A N 1
ATOM 1136 C CA . LEU A 1 147 ? 1.741 8.739 13.610 1.00 98.31 147 LEU A CA 1
ATOM 1137 C C . LEU A 1 147 ? 0.345 9.212 14.043 1.00 98.31 147 LEU A C 1
ATOM 1139 O O . LEU A 1 147 ? 0.031 9.285 15.237 1.00 98.31 147 LEU A O 1
ATOM 1143 N N . SER A 1 148 ? -0.524 9.552 13.092 1.00 98.38 148 SER A N 1
ATOM 1144 C CA . SER A 1 148 ? -1.910 9.926 13.390 1.00 98.38 148 SER A CA 1
ATOM 1145 C C . SER A 1 148 ? -2.740 8.723 13.838 1.00 98.38 148 SER A C 1
ATOM 1147 O O . SER A 1 148 ? -3.477 8.842 14.822 1.00 98.38 148 SER A O 1
ATOM 1149 N N . ALA A 1 149 ? -2.569 7.564 13.199 1.00 98.38 149 ALA A N 1
ATOM 1150 C CA . ALA A 1 149 ? -3.200 6.314 13.603 1.00 98.38 149 ALA A CA 1
ATOM 1151 C C . ALA A 1 149 ? -2.738 5.872 15.004 1.00 98.38 149 ALA A C 1
ATOM 1153 O O . ALA A 1 149 ? -3.583 5.587 15.852 1.00 98.38 149 ALA A O 1
ATOM 1154 N N . ILE A 1 150 ? -1.431 5.922 15.301 1.00 98.56 150 ILE A N 1
ATOM 1155 C CA . ILE A 1 150 ? -0.870 5.618 16.631 1.00 98.56 150 ILE A CA 1
ATOM 1156 C C . ILE A 1 150 ? -1.509 6.502 17.703 1.00 98.56 150 ILE A C 1
ATOM 1158 O O . ILE A 1 150 ? -1.992 6.001 18.721 1.00 98.56 150 ILE A O 1
ATOM 1162 N N . ARG A 1 151 ? -1.527 7.827 17.492 1.00 98.12 151 ARG A N 1
ATOM 1163 C CA . ARG A 1 151 ? -2.095 8.774 18.467 1.00 98.12 151 ARG A CA 1
ATOM 1164 C C . ARG A 1 151 ? -3.571 8.497 18.723 1.00 98.12 151 ARG A C 1
ATOM 1166 O O . ARG A 1 151 ? -4.002 8.506 19.875 1.00 98.12 151 ARG A O 1
ATOM 1173 N N . LEU A 1 152 ? -4.337 8.234 17.666 1.00 97.88 152 LEU A N 1
ATOM 1174 C CA . LEU A 1 152 ? -5.763 7.957 17.775 1.00 97.88 152 LEU A CA 1
ATOM 1175 C C . LEU A 1 152 ? -6.032 6.614 18.465 1.00 97.88 152 LEU A C 1
ATOM 1177 O O . LEU A 1 152 ? -6.871 6.558 19.363 1.00 97.88 152 LEU A O 1
ATOM 1181 N N . ALA A 1 153 ? -5.285 5.565 18.116 1.00 97.81 153 ALA A N 1
ATOM 1182 C CA . ALA A 1 153 ? -5.371 4.263 18.767 1.00 97.81 153 ALA A CA 1
ATOM 1183 C C . ALA A 1 153 ? -5.066 4.373 20.268 1.00 97.81 153 ALA A C 1
ATOM 1185 O O . ALA A 1 153 ? -5.887 3.959 21.084 1.00 97.81 153 ALA A O 1
ATOM 1186 N N . LYS A 1 154 ? -3.955 5.020 20.648 1.00 96.44 154 LYS A N 1
ATOM 1187 C CA . LYS A 1 154 ? -3.586 5.238 22.059 1.00 96.44 154 LYS A CA 1
ATOM 1188 C C . LYS A 1 154 ? -4.651 6.045 22.811 1.00 96.44 154 LYS A C 1
ATOM 1190 O O . LYS A 1 154 ? -5.029 5.681 23.921 1.00 96.44 154 LYS A O 1
ATOM 1195 N N . ALA A 1 155 ? -5.197 7.099 22.201 1.00 96.25 155 ALA A N 1
ATOM 1196 C CA . ALA A 1 155 ? -6.264 7.892 22.813 1.00 96.25 155 ALA A CA 1
ATOM 1197 C C . ALA A 1 155 ? -7.555 7.082 23.044 1.00 96.25 155 ALA A C 1
ATOM 1199 O O . ALA A 1 155 ? -8.206 7.245 24.077 1.00 96.25 155 ALA A O 1
ATOM 1200 N N . ILE A 1 156 ? -7.925 6.199 22.109 1.00 96.38 156 ILE A N 1
ATOM 1201 C CA . ILE A 1 156 ? -9.085 5.308 22.257 1.00 96.38 156 ILE A CA 1
ATOM 1202 C C . ILE A 1 156 ? -8.825 4.263 23.351 1.00 96.38 156 ILE A C 1
ATOM 1204 O O . ILE A 1 156 ? -9.689 4.067 24.203 1.00 96.38 156 ILE A O 1
ATOM 1208 N N . GLN A 1 157 ? -7.636 3.649 23.375 1.00 94.88 157 GLN A N 1
ATOM 1209 C CA . GLN A 1 157 ? -7.242 2.646 24.376 1.00 94.88 157 GLN A CA 1
ATOM 1210 C C . GLN A 1 157 ? -7.253 3.198 25.807 1.00 94.88 157 GLN A C 1
ATOM 1212 O O . GLN A 1 157 ? -7.650 2.498 26.732 1.00 94.88 157 GLN A O 1
ATOM 1217 N N . LEU A 1 158 ? -6.859 4.460 25.997 1.00 94.69 158 LEU A N 1
ATOM 1218 C CA . LEU A 1 158 ? -6.870 5.113 27.310 1.00 94.69 158 LEU A CA 1
ATOM 1219 C C . LEU A 1 158 ? -8.272 5.543 27.768 1.00 94.69 158 LEU A C 1
ATOM 1221 O O . LEU A 1 158 ? -8.447 5.934 28.921 1.00 94.69 158 LEU A O 1
ATOM 1225 N N . SER A 1 159 ? -9.278 5.507 26.891 1.00 95.06 159 SER A N 1
ATOM 1226 C CA . SER A 1 159 ? -10.640 5.904 27.238 1.00 95.06 159 SER A CA 1
ATOM 1227 C C . SER A 1 159 ? -11.391 4.754 27.914 1.00 95.06 159 SER A C 1
ATOM 1229 O O . SER A 1 159 ? -11.696 3.770 27.239 1.00 95.06 159 SER A O 1
ATOM 1231 N N . PRO A 1 160 ? -11.847 4.890 29.177 1.00 92.50 160 PRO A N 1
ATOM 1232 C CA . PRO A 1 160 ? -12.642 3.844 29.832 1.00 92.50 160 PRO A CA 1
ATOM 1233 C C . PRO A 1 160 ? -13.925 3.497 29.065 1.00 92.50 160 PRO A C 1
ATOM 1235 O O . PRO A 1 160 ? -14.421 2.377 29.124 1.00 92.50 160 PRO A O 1
ATOM 1238 N N . LYS A 1 161 ? -14.456 4.467 28.310 1.00 92.75 161 LYS A N 1
ATOM 1239 C CA . LYS A 1 161 ? -15.667 4.308 27.505 1.00 92.75 161 LYS A CA 1
ATOM 1240 C C . LYS A 1 161 ? -15.420 3.567 26.192 1.00 92.75 161 LYS A C 1
ATOM 1242 O O . LYS A 1 161 ? -16.332 2.902 25.717 1.00 92.75 161 LYS A O 1
ATOM 1247 N N . PHE A 1 162 ? -14.245 3.716 25.581 1.00 92.94 162 PHE A N 1
ATOM 1248 C CA . PHE A 1 162 ? -14.003 3.258 24.208 1.00 92.94 162 PHE A CA 1
ATOM 1249 C C . PHE A 1 162 ? -12.895 2.209 24.079 1.00 92.94 162 PHE A C 1
ATOM 1251 O O . PHE A 1 162 ? -12.757 1.637 23.004 1.00 92.94 162 PHE A O 1
ATOM 1258 N N . ALA A 1 163 ? -12.149 1.890 25.137 1.00 91.56 163 ALA A N 1
ATOM 1259 C CA . ALA A 1 163 ? -11.044 0.932 25.073 1.00 91.56 163 ALA A CA 1
ATOM 1260 C C . ALA A 1 163 ? -11.458 -0.437 24.501 1.00 91.56 163 ALA A C 1
ATOM 1262 O O . ALA A 1 163 ? -10.728 -1.017 23.708 1.00 91.56 163 ALA A O 1
ATOM 1263 N N . HIS A 1 164 ? -12.661 -0.912 24.837 1.00 91.75 164 HIS A N 1
ATOM 1264 C CA . HIS A 1 164 ? -13.211 -2.185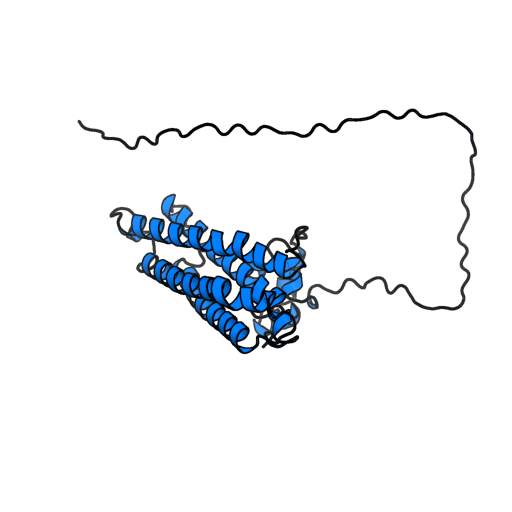 24.356 1.00 91.75 164 HIS A CA 1
ATOM 1265 C C . HIS A 1 164 ? -13.689 -2.159 22.892 1.00 91.75 164 HIS A C 1
ATOM 1267 O O . HIS A 1 164 ? -14.127 -3.183 22.378 1.00 91.75 164 HIS A O 1
ATOM 1273 N N . THR A 1 165 ? -13.667 -0.997 22.229 1.00 93.25 165 THR A N 1
ATOM 1274 C CA . THR A 1 165 ? -14.186 -0.831 20.857 1.00 93.25 165 THR A CA 1
ATOM 1275 C C . THR A 1 165 ? -13.133 -1.039 19.774 1.00 93.25 165 THR A C 1
ATOM 1277 O O . THR A 1 165 ? -13.471 -1.009 18.594 1.00 93.25 165 THR A O 1
ATOM 1280 N N . ILE A 1 166 ? -11.871 -1.240 20.159 1.00 94.50 166 ILE A N 1
ATOM 1281 C CA . ILE A 1 166 ? -10.773 -1.562 19.246 1.00 94.50 166 ILE A CA 1
ATOM 1282 C C . ILE A 1 166 ? -10.010 -2.791 19.754 1.00 94.50 166 ILE A C 1
ATOM 1284 O O . ILE A 1 166 ? -9.999 -3.042 20.961 1.00 94.50 166 ILE A O 1
ATOM 1288 N N . PRO A 1 167 ? -9.354 -3.552 18.864 1.00 93.88 167 PRO A N 1
ATOM 1289 C CA . PRO A 1 167 ? -8.569 -4.716 19.249 1.00 93.88 167 PRO A CA 1
ATOM 1290 C C . PRO A 1 167 ? -7.449 -4.366 20.232 1.00 93.88 167 PRO A C 1
ATOM 1292 O O . PRO A 1 167 ? -6.749 -3.353 20.088 1.00 93.88 167 PRO A O 1
ATOM 1295 N N . LEU A 1 168 ? -7.234 -5.248 21.209 1.00 91.62 168 LEU A N 1
ATOM 1296 C CA . LEU A 1 168 ? -6.060 -5.179 22.071 1.00 91.62 168 LEU A CA 1
ATOM 1297 C C . LEU A 1 168 ? -4.792 -5.290 21.211 1.00 91.62 168 LEU A C 1
ATOM 1299 O O . LEU A 1 168 ? -4.735 -6.079 20.273 1.00 91.62 168 LEU A O 1
ATOM 1303 N N . GLY A 1 169 ? -3.778 -4.485 21.522 1.00 92.56 169 GLY A N 1
ATOM 1304 C CA . GLY A 1 169 ? -2.507 -4.501 20.796 1.00 92.56 169 GLY A CA 1
ATOM 1305 C C . GLY A 1 169 ? -2.481 -3.690 19.496 1.00 92.56 169 GLY A C 1
ATOM 1306 O O . GLY A 1 169 ? -1.390 -3.460 18.989 1.00 92.56 169 GLY A O 1
ATOM 1307 N N . LEU A 1 170 ? -3.610 -3.154 19.006 1.00 96.81 170 LEU A N 1
ATOM 1308 C CA . LEU A 1 170 ? -3.641 -2.358 17.765 1.00 96.81 170 LEU A CA 1
ATOM 1309 C C . LEU A 1 170 ? -2.644 -1.182 17.785 1.00 96.81 170 LEU A C 1
ATOM 1311 O O . LEU A 1 170 ? -1.886 -0.986 16.843 1.00 96.81 170 LEU A O 1
ATOM 1315 N N . GLY A 1 171 ? -2.602 -0.420 18.881 1.0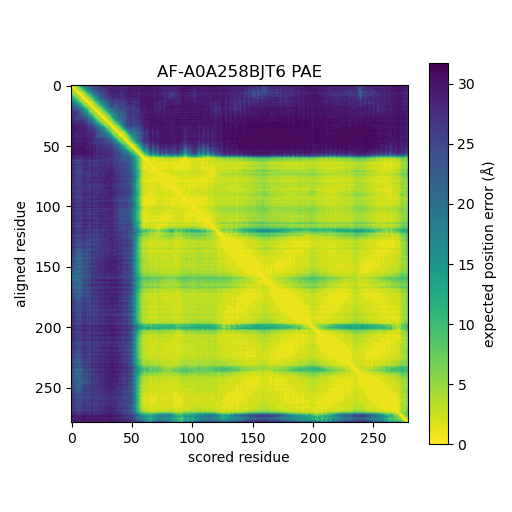0 96.69 171 GLY A N 1
ATOM 1316 C CA . GLY A 1 171 ? -1.638 0.675 19.048 1.00 96.69 171 GLY A CA 1
ATOM 1317 C C . GLY A 1 171 ? -0.168 0.230 19.075 1.00 96.69 171 GLY A C 1
ATOM 1318 O O . GLY A 1 171 ? 0.694 0.987 18.628 1.00 96.69 171 GLY A O 1
ATOM 1319 N N . ASN A 1 172 ? 0.118 -0.983 19.561 1.00 97.25 172 ASN A N 1
ATOM 1320 C CA . ASN A 1 172 ? 1.471 -1.542 19.567 1.00 97.25 172 ASN A CA 1
ATOM 1321 C C . ASN A 1 172 ? 1.873 -1.981 18.159 1.00 97.25 172 ASN A C 1
ATOM 1323 O O . ASN A 1 172 ? 2.963 -1.636 17.725 1.00 97.25 172 ASN A O 1
ATOM 1327 N N . LEU A 1 173 ? 0.974 -2.649 17.426 1.00 98.38 173 LEU A N 1
ATOM 1328 C CA . LEU A 1 173 ? 1.209 -3.014 16.028 1.00 98.38 173 LEU A CA 1
ATOM 1329 C C . LEU A 1 173 ? 1.469 -1.779 15.160 1.00 98.38 173 LEU A C 1
ATOM 1331 O O . LEU A 1 173 ? 2.398 -1.776 14.372 1.00 98.38 173 LEU A O 1
ATOM 1335 N N . LEU A 1 174 ? 0.690 -0.707 15.337 1.00 98.69 174 LEU A N 1
ATOM 1336 C CA . LEU A 1 174 ? 0.915 0.540 14.600 1.00 98.69 174 LEU A CA 1
ATOM 1337 C C . LEU A 1 174 ? 2.253 1.204 14.952 1.00 98.69 174 LEU A C 1
ATOM 1339 O O . LEU A 1 174 ? 2.812 1.894 14.112 1.00 98.69 174 LEU A O 1
ATOM 1343 N N . THR A 1 175 ? 2.741 1.028 16.185 1.00 98.62 175 THR A N 1
ATOM 1344 C CA . THR A 1 175 ? 4.066 1.529 16.587 1.00 98.62 175 THR A CA 1
ATOM 1345 C C . THR A 1 175 ? 5.169 0.686 15.945 1.00 98.62 175 THR A C 1
ATOM 1347 O O . THR A 1 175 ? 6.078 1.260 15.370 1.00 98.62 175 THR A O 1
ATOM 1350 N N . LEU A 1 176 ? 5.034 -0.644 15.944 1.00 98.62 176 LEU A N 1
ATOM 1351 C CA . LEU A 1 176 ? 5.953 -1.541 15.238 1.00 98.62 176 LEU A CA 1
ATOM 1352 C C . LEU A 1 176 ? 6.025 -1.211 13.738 1.00 98.62 176 LEU A C 1
ATOM 1354 O O . LEU A 1 176 ? 7.114 -1.050 13.206 1.00 98.62 176 LEU A O 1
ATOM 1358 N N . LEU A 1 177 ? 4.869 -1.013 13.095 1.00 98.75 177 LEU A N 1
ATOM 1359 C CA . LEU A 1 177 ? 4.792 -0.613 11.688 1.00 98.75 177 LEU A CA 1
ATOM 1360 C C . LEU A 1 177 ? 5.457 0.731 11.419 1.00 98.75 177 LEU A C 1
ATOM 1362 O O . LEU A 1 177 ? 6.033 0.912 10.355 1.00 98.75 177 LEU A O 1
ATOM 1366 N N . PHE A 1 178 ? 5.382 1.675 12.358 1.00 98.69 178 PHE A N 1
ATOM 1367 C CA . PHE A 1 178 ? 6.102 2.936 12.222 1.00 98.69 178 PHE A CA 1
ATOM 1368 C C . PHE A 1 178 ? 7.611 2.724 12.242 1.00 98.69 178 PHE A C 1
ATOM 1370 O O . PHE A 1 178 ? 8.282 3.257 11.370 1.00 98.69 178 PHE A O 1
ATOM 1377 N N . ASP A 1 179 ? 8.116 1.951 13.202 1.00 98.62 179 ASP A N 1
ATOM 1378 C CA . ASP A 1 179 ? 9.553 1.728 13.357 1.00 98.62 179 ASP A CA 1
ATOM 1379 C C . ASP A 1 179 ? 10.123 1.002 12.121 1.00 98.62 179 ASP A C 1
ATOM 1381 O O . ASP A 1 179 ? 11.065 1.494 11.507 1.00 98.62 179 ASP A O 1
ATOM 1385 N N . THR A 1 180 ? 9.483 -0.089 11.672 1.00 98.62 180 THR A N 1
ATOM 1386 C CA . THR A 1 180 ? 9.883 -0.813 10.448 1.00 98.62 180 THR A CA 1
ATOM 1387 C C . THR A 1 180 ? 9.826 0.079 9.206 1.00 98.62 180 THR A C 1
ATOM 1389 O O . THR A 1 180 ? 10.740 0.055 8.385 1.00 98.62 180 THR A O 1
ATOM 1392 N N . LEU A 1 181 ? 8.758 0.869 9.050 1.00 98.50 181 LEU A N 1
ATOM 1393 C CA . LEU A 1 181 ? 8.596 1.726 7.879 1.00 98.50 181 LEU A CA 1
ATOM 1394 C C . LEU A 1 181 ? 9.591 2.890 7.866 1.00 98.50 181 LEU A C 1
ATOM 1396 O O . LEU A 1 181 ? 10.071 3.250 6.797 1.00 98.50 181 LEU A O 1
ATOM 1400 N N . GLU A 1 182 ? 9.884 3.489 9.020 1.00 98.38 182 GLU A N 1
ATOM 1401 C CA . GLU A 1 182 ? 10.852 4.583 9.120 1.00 98.38 182 GLU A CA 1
ATOM 1402 C C . GLU A 1 182 ? 12.261 4.094 8.774 1.00 98.38 182 GLU A C 1
ATOM 1404 O O . GLU A 1 182 ? 12.935 4.735 7.972 1.00 98.38 182 GLU A O 1
ATOM 1409 N N . ASP A 1 183 ? 12.674 2.941 9.310 1.00 98.31 183 ASP A N 1
ATOM 1410 C CA . ASP A 1 183 ? 13.977 2.341 9.003 1.00 98.31 183 ASP A CA 1
ATOM 1411 C C . ASP A 1 183 ? 14.117 2.040 7.502 1.00 98.31 183 ASP A C 1
ATOM 1413 O O . ASP A 1 183 ? 15.144 2.347 6.892 1.00 98.31 183 ASP A O 1
ATOM 1417 N N . HIS A 1 184 ? 13.066 1.489 6.891 1.00 98.50 184 HIS A N 1
ATOM 1418 C CA . HIS A 1 184 ? 13.015 1.211 5.459 1.00 98.50 184 HIS A CA 1
ATOM 1419 C C . HIS A 1 184 ? 13.076 2.496 4.609 1.00 98.50 184 HIS A C 1
ATOM 1421 O O . HIS A 1 184 ? 13.930 2.615 3.733 1.00 98.50 184 HIS A O 1
ATOM 1427 N N . GLN A 1 185 ? 12.251 3.504 4.911 1.00 98.50 185 GLN A N 1
ATOM 1428 C CA . GLN A 1 185 ? 12.234 4.761 4.152 1.00 98.50 185 GLN A CA 1
ATOM 1429 C C . GLN A 1 185 ? 13.539 5.548 4.291 1.00 98.50 185 GLN A C 1
ATOM 1431 O O . GLN A 1 185 ? 13.970 6.180 3.329 1.00 98.50 185 GLN A O 1
ATOM 1436 N N . LEU A 1 186 ? 14.199 5.499 5.453 1.00 98.38 186 LEU A N 1
ATOM 1437 C CA . LEU A 1 186 ? 15.525 6.096 5.636 1.00 98.38 186 LEU A CA 1
ATOM 1438 C C . LEU A 1 186 ? 16.599 5.353 4.838 1.00 98.38 186 LEU A C 1
ATOM 1440 O O . LEU A 1 186 ? 17.426 5.998 4.197 1.00 98.38 186 LEU A O 1
ATOM 1444 N N . HIS A 1 187 ? 16.571 4.017 4.822 1.00 98.12 187 HIS A N 1
ATOM 1445 C CA . HIS A 1 187 ? 17.455 3.227 3.960 1.00 98.12 187 HIS A CA 1
ATOM 1446 C C . HIS A 1 187 ? 17.298 3.636 2.486 1.00 98.12 187 HIS A C 1
ATOM 1448 O O . HIS A 1 187 ? 18.291 3.796 1.770 1.00 98.12 187 HIS A O 1
ATOM 1454 N N . GLU A 1 188 ? 16.073 3.889 2.032 1.00 98.50 188 GLU A N 1
ATOM 1455 C CA . GLU A 1 188 ? 15.837 4.349 0.668 1.00 98.50 188 GLU A CA 1
ATOM 1456 C C . GLU A 1 188 ? 16.306 5.784 0.417 1.00 98.50 188 GLU A C 1
ATOM 1458 O O . GLU A 1 188 ? 17.036 6.041 -0.542 1.00 98.50 188 GLU A O 1
ATOM 1463 N N . GLU A 1 189 ? 15.920 6.717 1.286 1.00 98.56 189 GLU A N 1
ATOM 1464 C CA . GLU A 1 189 ? 16.208 8.148 1.157 1.00 98.56 189 GLU A CA 1
ATOM 1465 C C . GLU A 1 189 ? 17.706 8.467 1.282 1.00 98.56 189 GLU A C 1
ATOM 1467 O O . GLU A 1 189 ? 18.214 9.334 0.562 1.00 98.56 189 GLU A O 1
ATOM 1472 N N . GLU A 1 190 ? 18.422 7.778 2.174 1.00 97.88 190 GLU A N 1
ATOM 1473 C CA . GLU A 1 190 ? 19.823 8.071 2.494 1.00 97.88 190 GLU A CA 1
ATOM 1474 C C . GLU A 1 190 ? 20.819 7.206 1.711 1.00 97.88 190 GLU A C 1
ATOM 1476 O O . GLU A 1 190 ? 21.942 7.652 1.451 1.00 97.88 190 GLU A O 1
ATOM 1481 N N . GLU A 1 191 ? 20.424 6.000 1.288 1.00 96.25 191 GLU A N 1
ATOM 1482 C CA . GLU A 1 191 ? 21.326 5.052 0.623 1.00 96.25 191 GLU A CA 1
ATOM 1483 C C . GLU A 1 191 ? 20.855 4.681 -0.790 1.00 96.25 191 GLU A C 1
ATOM 1485 O O . GLU A 1 191 ? 21.566 4.951 -1.769 1.00 96.25 191 GLU A O 1
ATOM 1490 N N . LEU A 1 192 ? 19.667 4.079 -0.930 1.00 97.38 192 LEU A N 1
ATOM 1491 C CA . LEU A 1 192 ? 19.245 3.458 -2.191 1.00 97.38 192 LEU A CA 1
ATOM 1492 C C . LEU A 1 192 ? 18.969 4.479 -3.301 1.00 97.38 192 LEU A C 1
ATOM 1494 O O . LEU A 1 192 ? 19.552 4.381 -4.384 1.00 97.38 192 LEU A O 1
ATOM 1498 N N . PHE A 1 193 ? 18.111 5.471 -3.058 1.00 97.75 193 PHE A N 1
ATOM 1499 C CA . PHE A 1 193 ? 17.768 6.488 -4.053 1.00 97.75 193 PHE A CA 1
ATOM 1500 C C . PHE A 1 193 ? 18.984 7.333 -4.461 1.00 97.75 193 PHE A C 1
ATOM 1502 O O . PHE A 1 193 ? 19.187 7.523 -5.667 1.00 97.75 193 PHE A O 1
ATOM 1509 N N . PRO A 1 194 ? 19.861 7.788 -3.540 1.00 96.62 194 PRO A N 1
ATOM 1510 C CA . PRO A 1 194 ? 21.115 8.425 -3.930 1.00 96.62 194 PRO A CA 1
ATOM 1511 C C . PRO A 1 194 ? 22.001 7.528 -4.801 1.00 96.62 194 PRO A C 1
ATOM 1513 O O . PRO A 1 194 ? 22.573 8.010 -5.783 1.00 96.62 194 PRO A O 1
ATOM 1516 N N . ALA A 1 195 ? 22.111 6.230 -4.497 1.00 95.38 195 ALA A N 1
ATOM 1517 C CA . ALA A 1 195 ? 22.871 5.294 -5.326 1.00 95.38 195 ALA A CA 1
ATOM 1518 C C . ALA A 1 195 ? 22.263 5.149 -6.733 1.00 95.38 195 ALA A C 1
ATOM 1520 O O . ALA A 1 195 ? 22.997 5.200 -7.722 1.00 95.38 195 ALA A O 1
ATOM 1521 N N . MET A 1 196 ? 20.933 5.058 -6.839 1.00 95.25 196 MET A N 1
ATOM 1522 C CA . MET A 1 196 ? 20.207 5.003 -8.115 1.00 95.25 196 MET A CA 1
ATOM 1523 C C . MET A 1 196 ? 20.463 6.236 -8.988 1.00 95.25 196 MET A C 1
ATOM 1525 O O . MET A 1 196 ? 20.688 6.113 -10.193 1.00 95.25 196 MET A O 1
ATOM 1529 N N . VAL A 1 197 ? 20.472 7.430 -8.388 1.00 94.25 197 VAL A N 1
ATOM 1530 C CA . VAL A 1 197 ? 20.718 8.693 -9.105 1.00 94.25 197 VAL A CA 1
ATOM 1531 C C . VAL A 1 197 ? 22.179 8.830 -9.531 1.00 94.25 197 VAL A C 1
ATOM 1533 O O . VAL A 1 197 ? 22.454 9.248 -10.656 1.00 94.25 197 VAL A O 1
ATOM 1536 N N . ASN A 1 198 ? 23.122 8.481 -8.654 1.00 92.94 198 ASN A N 1
ATOM 1537 C CA . ASN A 1 198 ? 24.551 8.684 -8.903 1.00 92.94 198 ASN A CA 1
ATOM 1538 C C . ASN A 1 198 ? 25.187 7.574 -9.750 1.00 92.94 198 ASN A C 1
ATOM 1540 O O . ASN A 1 198 ? 26.237 7.786 -10.352 1.00 92.94 198 ASN A O 1
ATOM 1544 N N . SER A 1 199 ? 24.580 6.386 -9.790 1.00 89.38 199 SER A N 1
ATOM 1545 C CA . SER A 1 199 ? 25.096 5.209 -10.497 1.00 89.38 199 SER A CA 1
ATOM 1546 C C . SER A 1 199 ? 24.030 4.539 -11.381 1.00 89.38 199 SER A C 1
ATOM 1548 O O . SER A 1 199 ? 23.838 3.328 -11.290 1.00 89.38 199 SER A O 1
ATOM 1550 N N . PRO A 1 200 ? 23.371 5.273 -12.302 1.00 81.81 200 PRO A N 1
ATOM 1551 C CA . PRO A 1 200 ? 22.217 4.774 -13.064 1.00 81.81 200 PRO A CA 1
ATOM 1552 C C . PRO A 1 200 ? 22.547 3.630 -14.032 1.00 81.81 200 PRO A C 1
ATOM 1554 O O . PRO A 1 200 ? 21.654 2.939 -14.503 1.00 81.81 200 PRO A O 1
ATOM 1557 N N . GLN A 1 201 ? 23.829 3.448 -14.356 1.00 81.31 201 GLN A N 1
ATOM 1558 C CA . GLN A 1 201 ? 24.309 2.394 -15.253 1.00 81.31 201 GLN A CA 1
ATOM 1559 C C . GLN A 1 201 ? 24.717 1.119 -14.498 1.00 81.31 201 GLN A C 1
ATOM 1561 O O . GLN A 1 201 ? 25.034 0.108 -15.123 1.00 81.31 201 GLN A O 1
ATOM 1566 N N . HIS A 1 202 ? 24.789 1.178 -13.164 1.00 82.94 202 HIS A N 1
ATOM 1567 C CA . HIS A 1 202 ? 25.239 0.068 -12.335 1.00 82.94 202 HIS A CA 1
ATOM 1568 C C . HIS A 1 202 ? 24.057 -0.764 -11.860 1.00 82.94 202 HIS A C 1
ATOM 1570 O O . HIS A 1 202 ? 23.013 -0.247 -11.471 1.00 82.94 202 HIS A O 1
ATOM 1576 N N . THR A 1 203 ? 24.259 -2.075 -11.830 1.00 86.69 203 THR A N 1
ATOM 1577 C CA . THR A 1 203 ? 23.315 -2.985 -11.198 1.00 86.69 203 THR A CA 1
ATOM 1578 C C . THR A 1 203 ? 23.347 -2.785 -9.681 1.00 86.69 203 THR A C 1
ATOM 1580 O O . THR A 1 203 ? 24.413 -2.854 -9.069 1.00 86.69 203 THR A O 1
ATOM 1583 N N . LEU A 1 204 ? 22.180 -2.580 -9.068 1.00 92.38 204 LEU A N 1
ATOM 1584 C CA . LEU A 1 204 ? 22.011 -2.428 -7.616 1.00 92.38 204 LEU A CA 1
ATOM 1585 C C . LEU A 1 204 ? 21.281 -3.642 -7.024 1.00 92.38 204 LEU A C 1
ATOM 1587 O O . LEU A 1 204 ? 20.428 -3.504 -6.154 1.00 92.38 204 LEU A O 1
ATOM 1591 N N . THR A 1 205 ? 21.622 -4.845 -7.500 1.00 91.19 205 THR A N 1
ATOM 1592 C CA . THR A 1 205 ? 20.950 -6.106 -7.147 1.00 91.19 205 THR A CA 1
ATOM 1593 C C . THR A 1 205 ? 20.763 -6.296 -5.650 1.00 91.19 205 THR A C 1
ATOM 1595 O O . THR A 1 205 ? 19.641 -6.506 -5.206 1.00 91.19 205 THR A O 1
ATOM 1598 N N . PHE A 1 206 ? 21.840 -6.219 -4.864 1.00 91.75 206 PHE A N 1
ATOM 1599 C CA . PHE A 1 206 ? 21.751 -6.487 -3.428 1.00 91.75 206 PHE A CA 1
ATOM 1600 C C . PHE A 1 206 ? 20.928 -5.431 -2.669 1.00 91.75 206 PHE A C 1
ATOM 1602 O O . PHE A 1 206 ? 20.019 -5.841 -1.950 1.00 91.75 206 PHE A O 1
ATOM 1609 N N . PRO A 1 207 ? 21.166 -4.111 -2.837 1.00 94.62 207 PRO A N 1
ATOM 1610 C CA . PRO A 1 207 ? 20.326 -3.091 -2.204 1.00 94.62 207 PRO A CA 1
ATOM 1611 C C . PRO A 1 207 ? 18.844 -3.182 -2.589 1.00 94.62 207 PRO A C 1
ATOM 1613 O O . PRO A 1 207 ? 17.981 -3.082 -1.724 1.00 94.62 207 PRO A O 1
ATOM 1616 N N . VAL A 1 208 ? 18.541 -3.448 -3.864 1.00 95.44 208 VAL A N 1
ATOM 1617 C CA . VAL A 1 208 ? 17.154 -3.600 -4.328 1.00 95.44 208 VAL A CA 1
ATOM 1618 C C . VAL A 1 208 ? 16.491 -4.835 -3.718 1.00 95.44 208 VAL A C 1
ATOM 1620 O O . VAL A 1 208 ? 15.370 -4.742 -3.230 1.00 95.44 208 VAL A O 1
ATOM 1623 N N . TYR A 1 209 ? 17.165 -5.989 -3.687 1.00 94.56 209 TYR A N 1
ATOM 1624 C CA . TYR A 1 209 ? 16.595 -7.172 -3.034 1.00 94.56 209 TYR A CA 1
ATOM 1625 C C . TYR A 1 209 ? 16.398 -6.973 -1.532 1.00 94.56 209 TYR A C 1
ATOM 1627 O O . TYR A 1 209 ? 15.434 -7.496 -0.984 1.00 94.56 209 TYR A O 1
ATOM 1635 N N . ARG A 1 210 ? 17.274 -6.211 -0.867 1.00 96.12 210 ARG A N 1
ATOM 1636 C CA . ARG A 1 210 ? 17.069 -5.828 0.532 1.00 96.12 210 ARG A CA 1
ATOM 1637 C C . ARG A 1 210 ? 15.774 -5.027 0.699 1.00 96.12 210 ARG A C 1
ATOM 1639 O O . ARG A 1 210 ? 14.967 -5.417 1.531 1.00 96.12 210 ARG A O 1
ATOM 1646 N N . ALA A 1 211 ? 15.552 -3.990 -0.112 1.00 97.62 211 ALA A N 1
ATOM 1647 C CA . ALA A 1 211 ? 14.316 -3.200 -0.058 1.00 97.62 211 ALA A CA 1
ATOM 1648 C C . ALA A 1 211 ? 13.068 -4.067 -0.310 1.00 97.62 211 ALA A C 1
ATOM 1650 O O . ALA A 1 211 ? 12.077 -3.963 0.401 1.00 97.62 211 ALA A O 1
ATOM 1651 N N . VAL A 1 212 ? 13.138 -5.018 -1.248 1.00 96.25 212 VAL A N 1
ATOM 1652 C CA . VAL A 1 212 ? 12.038 -5.967 -1.501 1.00 96.25 212 VAL A CA 1
ATOM 1653 C C . VAL A 1 212 ? 11.774 -6.893 -0.305 1.00 96.25 212 VAL A C 1
ATOM 1655 O O . VAL A 1 212 ? 10.622 -7.199 -0.020 1.00 96.25 212 VAL A O 1
ATOM 1658 N N . LEU A 1 213 ? 12.802 -7.326 0.430 1.00 96.38 213 LEU A N 1
ATOM 1659 C CA . LEU A 1 213 ? 12.603 -8.091 1.669 1.00 96.38 213 LEU A CA 1
ATOM 1660 C C . LEU A 1 213 ? 11.997 -7.228 2.787 1.00 96.38 213 LEU A C 1
ATOM 1662 O O . LEU A 1 213 ? 11.166 -7.713 3.550 1.00 96.38 213 LEU A O 1
ATOM 1666 N N . GLU A 1 214 ? 12.376 -5.953 2.869 1.00 98.25 214 GLU A N 1
ATOM 1667 C CA . GLU A 1 214 ? 11.770 -4.988 3.797 1.00 98.25 214 GLU A CA 1
ATOM 1668 C C . GLU A 1 214 ? 10.283 -4.755 3.450 1.00 98.25 214 GLU A C 1
ATOM 1670 O O . GLU A 1 214 ? 9.433 -4.747 4.342 1.00 98.25 214 GLU A O 1
ATOM 1675 N N . HIS A 1 215 ? 9.928 -4.688 2.158 1.00 98.38 215 HIS A N 1
ATOM 1676 C CA . HIS A 1 215 ? 8.533 -4.655 1.689 1.00 98.38 215 HIS A CA 1
ATOM 1677 C C . HIS A 1 215 ? 7.724 -5.869 2.153 1.00 98.38 215 HIS A C 1
ATOM 1679 O O . HIS A 1 215 ? 6.542 -5.745 2.488 1.00 98.38 215 HIS A O 1
ATOM 1685 N N . ASP A 1 216 ? 8.347 -7.045 2.195 1.00 96.56 216 ASP A N 1
ATOM 1686 C CA . ASP A 1 216 ? 7.689 -8.268 2.644 1.00 96.56 216 ASP A CA 1
ATOM 1687 C C . ASP A 1 216 ? 7.350 -8.206 4.130 1.00 96.56 216 ASP A C 1
ATOM 1689 O O . ASP A 1 216 ? 6.217 -8.501 4.512 1.00 96.56 216 ASP A O 1
ATOM 1693 N N . GLU A 1 217 ? 8.289 -7.730 4.946 1.00 98.12 217 GLU A N 1
ATOM 1694 C CA . GLU A 1 217 ? 8.063 -7.514 6.373 1.00 98.12 217 GLU A CA 1
ATOM 1695 C C . GLU A 1 217 ? 6.960 -6.474 6.624 1.00 98.12 217 GLU A C 1
ATOM 1697 O O . GLU A 1 217 ? 6.070 -6.691 7.453 1.00 98.12 217 GLU A O 1
ATOM 1702 N N . ILE A 1 218 ? 6.966 -5.365 5.879 1.00 98.56 218 ILE A N 1
ATOM 1703 C CA . ILE A 1 218 ? 5.913 -4.344 5.961 1.00 98.56 218 ILE A CA 1
ATOM 1704 C C . ILE A 1 218 ? 4.554 -4.954 5.595 1.00 98.56 218 ILE A C 1
ATOM 1706 O O . ILE A 1 218 ? 3.566 -4.720 6.299 1.00 98.56 218 ILE A O 1
ATOM 1710 N N . SER A 1 219 ? 4.484 -5.769 4.539 1.00 97.56 219 SER A N 1
ATOM 1711 C CA . SER A 1 219 ? 3.238 -6.434 4.145 1.00 97.56 219 SER A CA 1
ATOM 1712 C C . SER A 1 219 ? 2.706 -7.374 5.221 1.00 97.56 219 SER A C 1
ATOM 1714 O O . SER A 1 219 ? 1.518 -7.305 5.534 1.00 97.56 219 SER A O 1
ATOM 1716 N N . ASP A 1 220 ? 3.555 -8.190 5.848 1.00 98.06 220 ASP A N 1
ATOM 1717 C CA . ASP A 1 220 ? 3.136 -9.107 6.918 1.00 98.06 220 ASP A CA 1
ATOM 1718 C C . ASP A 1 220 ? 2.492 -8.350 8.099 1.00 98.06 220 ASP A C 1
ATOM 1720 O O . ASP A 1 220 ? 1.511 -8.791 8.728 1.00 98.06 220 ASP A O 1
ATOM 1724 N N . GLN A 1 221 ? 3.017 -7.160 8.400 1.00 98.62 221 GLN A N 1
ATOM 1725 C CA . GLN A 1 221 ? 2.453 -6.274 9.414 1.00 98.62 221 GLN A CA 1
ATOM 1726 C C . GLN A 1 221 ? 1.123 -5.649 8.965 1.00 98.62 221 GLN A C 1
ATOM 1728 O O . GLN A 1 221 ? 0.192 -5.558 9.776 1.00 98.62 221 GLN A O 1
ATOM 1733 N N . LEU A 1 222 ? 0.989 -5.272 7.688 1.00 98.31 222 LEU A N 1
ATOM 1734 C CA . LEU A 1 222 ? -0.269 -4.788 7.104 1.00 98.31 222 LEU A CA 1
ATOM 1735 C C . LEU A 1 222 ? -1.352 -5.874 7.081 1.00 98.31 222 LEU A C 1
ATOM 1737 O O . LEU A 1 222 ? -2.500 -5.595 7.431 1.00 98.31 222 LEU A O 1
ATOM 1741 N N . ASP A 1 223 ? -1.001 -7.121 6.777 1.00 97.19 223 ASP A N 1
ATOM 1742 C CA . ASP A 1 223 ? -1.923 -8.260 6.819 1.00 97.19 223 ASP A CA 1
ATOM 1743 C C . ASP A 1 223 ? -2.403 -8.521 8.247 1.00 97.19 223 ASP A C 1
ATOM 1745 O O . ASP A 1 223 ? -3.593 -8.734 8.509 1.00 97.19 223 ASP A O 1
ATOM 1749 N N . THR A 1 224 ? -1.494 -8.412 9.217 1.00 98.19 224 THR A N 1
ATOM 1750 C CA . THR A 1 224 ? -1.855 -8.481 10.635 1.00 98.19 224 THR A CA 1
ATOM 1751 C C . THR A 1 224 ? -2.776 -7.327 11.036 1.00 98.19 224 THR A C 1
ATOM 1753 O O . THR A 1 224 ? -3.747 -7.552 11.766 1.00 98.19 224 THR A O 1
ATOM 1756 N N . LEU A 1 225 ? -2.529 -6.114 10.537 1.00 98.19 225 LEU A N 1
ATOM 1757 C CA . LEU A 1 225 ? -3.369 -4.944 10.785 1.00 98.19 225 LEU A CA 1
ATOM 1758 C C . LEU A 1 225 ? -4.777 -5.131 10.198 1.00 98.19 225 LEU A C 1
ATOM 1760 O O . LEU A 1 225 ? -5.771 -4.879 10.888 1.00 98.19 225 LEU A O 1
ATOM 1764 N N . SER A 1 226 ? -4.873 -5.620 8.962 1.00 96.94 226 SER A N 1
ATOM 1765 C CA . SER A 1 226 ? -6.133 -5.964 8.299 1.00 96.94 226 SER A CA 1
ATOM 1766 C C . SER A 1 226 ? -6.899 -7.012 9.106 1.00 96.94 226 SER A C 1
ATOM 1768 O O . SER A 1 226 ? -8.045 -6.787 9.500 1.00 96.94 226 SER A O 1
ATOM 1770 N N . ARG A 1 227 ? -6.248 -8.116 9.487 1.00 96.19 227 ARG A N 1
ATOM 1771 C CA . ARG A 1 227 ? -6.857 -9.184 10.293 1.00 96.19 227 ARG A CA 1
ATOM 1772 C C . ARG A 1 227 ? -7.364 -8.689 11.647 1.00 96.19 227 ARG A C 1
ATOM 1774 O O . ARG A 1 227 ? -8.496 -8.997 12.014 1.00 96.19 227 ARG A O 1
ATOM 1781 N N . LEU A 1 228 ? -6.567 -7.911 12.385 1.00 95.69 228 LEU A N 1
ATOM 1782 C CA . LEU A 1 228 ? -6.986 -7.367 13.684 1.00 95.69 228 LEU A CA 1
ATOM 1783 C C . LEU A 1 228 ? -8.204 -6.451 13.553 1.00 95.69 228 LEU A C 1
ATOM 1785 O O . LEU A 1 228 ? -9.066 -6.446 14.426 1.00 95.69 228 LEU A O 1
ATOM 1789 N N . THR A 1 229 ? -8.287 -5.687 12.468 1.00 95.31 229 THR A N 1
ATOM 1790 C CA . THR A 1 229 ? -9.388 -4.748 12.223 1.00 95.31 229 THR A CA 1
ATOM 1791 C C . THR A 1 229 ? -10.571 -5.374 11.479 1.00 95.31 229 THR A C 1
ATOM 1793 O O . THR A 1 229 ? -11.533 -4.669 11.182 1.00 95.31 229 THR A O 1
ATOM 1796 N N . GLY A 1 230 ? -10.536 -6.683 11.198 1.00 94.56 230 GLY A N 1
ATOM 1797 C CA . GLY A 1 230 ? -11.584 -7.376 10.448 1.00 94.56 230 GLY A CA 1
ATOM 1798 C C . GLY A 1 230 ? -11.713 -6.866 9.012 1.00 94.56 230 GLY A C 1
ATOM 1799 O O . GLY A 1 230 ? -12.819 -6.575 8.565 1.00 94.56 230 GLY A O 1
ATOM 1800 N N . GLY A 1 231 ? -10.587 -6.678 8.320 1.00 94.31 231 GLY A N 1
ATOM 1801 C CA . GLY A 1 231 ? -10.542 -6.087 6.981 1.00 94.31 231 GLY A CA 1
ATOM 1802 C C . GLY A 1 231 ? -10.959 -4.618 6.978 1.00 94.31 231 GLY A C 1
ATOM 1803 O O . GLY A 1 231 ? -11.609 -4.161 6.041 1.00 94.31 231 GLY A O 1
ATOM 1804 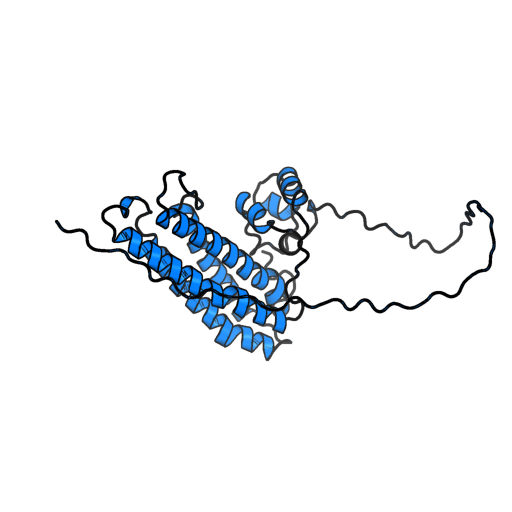N N . TYR A 1 232 ? -10.657 -3.892 8.059 1.00 95.19 232 TYR A N 1
ATOM 1805 C CA . TYR A 1 232 ? -11.074 -2.503 8.271 1.00 95.19 232 TYR A CA 1
ATOM 1806 C C . TYR A 1 232 ? -12.596 -2.288 8.267 1.00 95.19 232 TYR A C 1
ATOM 1808 O O . TYR A 1 232 ? -13.058 -1.160 8.086 1.00 95.19 232 TYR A O 1
ATOM 1816 N N . ALA A 1 233 ? -13.393 -3.337 8.490 1.00 91.44 233 ALA A N 1
ATOM 1817 C CA . ALA A 1 233 ? -14.844 -3.227 8.537 1.00 91.44 233 ALA A CA 1
ATOM 1818 C C . ALA A 1 233 ? -15.280 -2.315 9.695 1.00 91.44 233 ALA A C 1
ATOM 1820 O O . ALA A 1 233 ? -14.968 -2.553 10.862 1.00 91.44 233 ALA A O 1
ATOM 1821 N N . ILE A 1 234 ? -16.021 -1.253 9.370 1.00 89.31 234 ILE A N 1
ATOM 1822 C CA . ILE A 1 234 ? -16.502 -0.270 10.344 1.00 89.31 234 ILE A CA 1
ATOM 1823 C C . ILE A 1 234 ? -17.967 -0.574 10.681 1.00 89.31 234 ILE A C 1
ATOM 1825 O O . ILE A 1 234 ? -18.824 -0.389 9.814 1.00 89.31 234 ILE A O 1
ATOM 1829 N N . PRO A 1 235 ? -18.300 -0.955 11.930 1.00 86.31 235 PRO A N 1
ATOM 1830 C CA . PRO A 1 235 ? -19.692 -1.100 12.345 1.00 86.31 235 PRO A CA 1
ATOM 1831 C C . PRO A 1 235 ? -20.462 0.219 12.208 1.00 86.31 235 PRO A C 1
ATOM 1833 O O . PRO A 1 235 ? -19.941 1.286 12.543 1.00 86.31 235 PRO A O 1
ATOM 1836 N N . GLU A 1 236 ? -21.732 0.165 11.802 1.00 89.19 236 GLU A N 1
ATOM 1837 C CA . GLU A 1 236 ? -22.587 1.363 11.704 1.00 89.19 236 GLU A CA 1
ATOM 1838 C C . GLU A 1 236 ? -22.718 2.102 13.044 1.00 89.19 236 GLU A C 1
ATOM 1840 O O . GLU A 1 236 ? -22.799 3.329 13.097 1.00 89.19 236 GLU A O 1
ATOM 1845 N N . THR A 1 237 ? -22.671 1.350 14.143 1.00 90.94 237 THR A N 1
ATOM 1846 C CA . THR A 1 237 ? -22.760 1.853 15.517 1.00 90.94 237 THR A CA 1
ATOM 1847 C C . THR A 1 237 ? -21.434 2.394 16.058 1.00 90.94 237 THR A C 1
ATOM 1849 O O . THR A 1 237 ? -21.397 2.922 17.174 1.00 90.94 237 THR A O 1
ATOM 1852 N N . ALA A 1 238 ? -20.334 2.284 15.304 1.00 92.25 238 ALA A N 1
ATOM 1853 C CA . ALA A 1 238 ? -19.015 2.683 15.772 1.00 92.25 238 ALA A CA 1
ATOM 1854 C C . ALA A 1 238 ? -18.937 4.195 16.024 1.00 92.25 238 ALA A C 1
ATOM 1856 O O . ALA A 1 238 ? -19.346 5.031 15.212 1.00 92.25 238 ALA A O 1
ATOM 1857 N N . HIS A 1 239 ? -18.344 4.569 17.158 1.00 95.25 239 HIS A N 1
ATOM 1858 C CA . HIS A 1 239 ? -18.120 5.973 17.475 1.00 95.25 239 HIS A CA 1
ATOM 1859 C C . HIS A 1 239 ? -17.166 6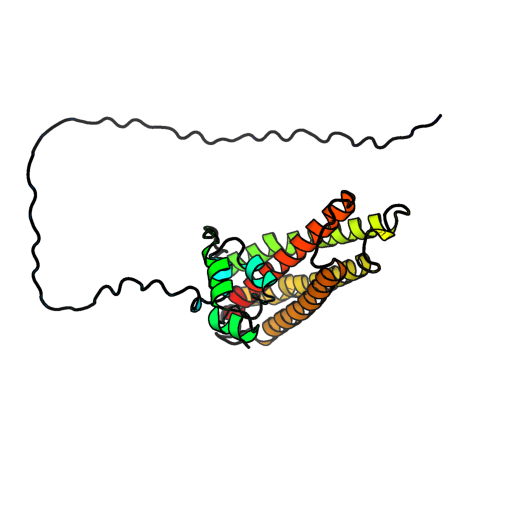.622 16.458 1.00 95.25 239 HIS A C 1
ATOM 1861 O O . HIS A 1 239 ? -16.247 5.981 15.949 1.00 95.25 239 HIS A O 1
ATOM 1867 N N . ARG A 1 240 ? -17.334 7.928 16.205 1.00 95.44 240 ARG A N 1
ATOM 1868 C CA . ARG A 1 240 ? -16.580 8.683 15.182 1.00 95.44 240 ARG A CA 1
ATOM 1869 C C . ARG A 1 240 ? -15.061 8.482 15.232 1.00 95.44 240 ARG A C 1
ATOM 1871 O O . ARG A 1 240 ? -14.444 8.418 14.177 1.00 95.44 240 ARG A O 1
ATOM 1878 N N . CYS A 1 241 ? -14.464 8.372 16.422 1.00 94.88 241 CYS A N 1
ATOM 1879 C CA . CYS A 1 241 ? -13.020 8.145 16.560 1.00 94.88 241 CYS A CA 1
ATOM 1880 C C . CYS A 1 241 ? -12.577 6.766 16.043 1.00 94.88 241 CYS A C 1
ATOM 1882 O O . CYS A 1 241 ? -11.551 6.684 15.381 1.00 94.88 241 CYS A O 1
ATOM 1884 N N . VAL A 1 242 ? -13.360 5.711 16.281 1.00 95.81 242 VAL A N 1
ATOM 1885 C CA . VAL A 1 242 ? -13.075 4.357 15.777 1.00 95.81 242 VAL A CA 1
ATOM 1886 C C . VAL A 1 242 ? -13.227 4.325 14.261 1.00 95.81 242 VAL A C 1
ATOM 1888 O O . VAL A 1 242 ? -12.344 3.828 13.569 1.00 95.81 242 VAL A O 1
ATOM 1891 N N . ARG A 1 243 ? -14.293 4.951 13.735 1.00 96.94 243 ARG A N 1
ATOM 1892 C CA . ARG A 1 243 ? -14.494 5.085 12.282 1.00 96.94 243 ARG A CA 1
ATOM 1893 C C . ARG A 1 243 ? -13.303 5.778 11.618 1.00 96.94 243 ARG A C 1
ATOM 1895 O O . ARG A 1 243 ? -12.837 5.333 10.578 1.00 96.94 243 ARG A O 1
ATOM 1902 N N . LEU A 1 244 ? -12.807 6.856 12.231 1.00 96.88 244 LEU A N 1
ATOM 1903 C CA . LEU A 1 244 ? -11.638 7.580 11.736 1.00 96.88 244 LEU A CA 1
ATOM 1904 C C . LEU A 1 244 ? -10.366 6.723 11.793 1.00 96.88 244 LEU A C 1
ATOM 1906 O O . LEU A 1 244 ? -9.605 6.734 10.834 1.00 96.88 244 LEU A O 1
ATOM 1910 N N . LEU A 1 245 ? -10.144 5.975 12.878 1.00 97.81 245 LEU A N 1
ATOM 1911 C CA . LEU A 1 245 ? -8.979 5.096 13.000 1.00 97.81 245 LEU A CA 1
ATOM 1912 C C . LEU A 1 245 ? -8.957 4.043 11.891 1.00 97.81 245 LEU A C 1
ATOM 1914 O O . LEU A 1 245 ? -7.945 3.895 11.221 1.00 97.81 245 LEU A O 1
ATOM 1918 N N . TYR A 1 246 ? -10.077 3.359 11.664 1.00 97.69 246 TYR A N 1
ATOM 1919 C CA . TYR A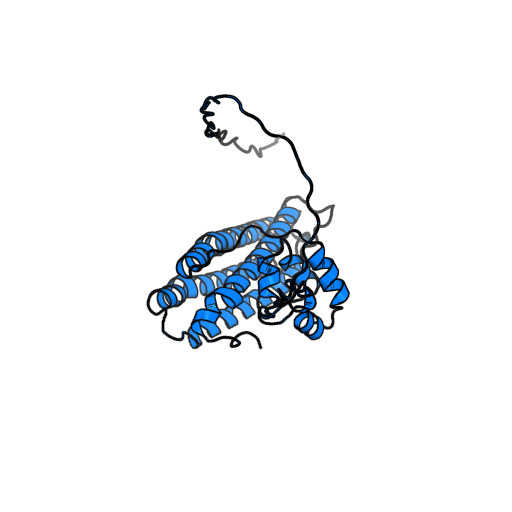 1 246 ? -10.153 2.292 10.665 1.00 97.69 246 TYR A CA 1
ATOM 1920 C C . TYR A 1 246 ? -10.027 2.842 9.242 1.00 97.69 246 TYR A C 1
ATOM 1922 O O . TYR A 1 246 ? -9.337 2.246 8.422 1.00 97.69 246 TYR A O 1
ATOM 1930 N N . ALA A 1 247 ? -10.607 4.015 8.968 1.00 96.75 247 ALA A N 1
ATOM 1931 C CA . ALA A 1 247 ? -10.414 4.698 7.692 1.00 96.75 247 ALA A CA 1
ATOM 1932 C C . ALA A 1 247 ? -8.942 5.089 7.461 1.00 96.75 247 ALA A C 1
ATOM 1934 O O . ALA A 1 247 ? -8.431 4.908 6.360 1.00 96.75 247 ALA A O 1
ATOM 1935 N N . LEU A 1 248 ? -8.243 5.578 8.495 1.00 97.38 248 LEU A N 1
ATOM 1936 C CA . LEU A 1 248 ? -6.809 5.873 8.412 1.00 97.38 248 LEU A CA 1
ATOM 1937 C C . LEU A 1 248 ? -5.983 4.606 8.171 1.00 97.38 248 LEU A C 1
ATOM 1939 O O . LEU A 1 248 ? -5.113 4.625 7.310 1.00 97.38 248 LEU A O 1
ATOM 1943 N N . CYS A 1 249 ? -6.268 3.511 8.882 1.00 98.19 249 CYS A N 1
ATOM 1944 C CA . CYS A 1 249 ? -5.581 2.234 8.686 1.00 98.19 249 CYS A CA 1
ATOM 1945 C C . CYS A 1 249 ? -5.804 1.671 7.275 1.00 98.19 249 CYS A C 1
ATOM 1947 O O . CYS A 1 249 ? -4.843 1.256 6.640 1.00 98.19 249 CYS A O 1
ATOM 1949 N N . SER A 1 250 ? -7.039 1.717 6.765 1.00 97.25 250 SER A N 1
ATOM 1950 C CA . SER A 1 250 ? -7.354 1.266 5.405 1.00 97.25 250 SER A CA 1
ATOM 1951 C C . SER A 1 250 ? -6.675 2.125 4.337 1.00 97.25 250 SER A C 1
ATOM 1953 O O . SER A 1 250 ? -6.212 1.589 3.335 1.00 97.25 250 SER A O 1
ATOM 1955 N N . SER A 1 251 ? -6.622 3.448 4.530 1.00 96.56 251 SER A N 1
ATOM 1956 C CA . SER A 1 251 ? -5.935 4.359 3.605 1.00 96.56 251 SER A CA 1
ATOM 1957 C C . SER A 1 251 ? -4.426 4.138 3.618 1.00 96.56 251 SER A C 1
ATOM 1959 O O . SER A 1 251 ? -3.814 4.154 2.559 1.00 96.56 251 SER A O 1
ATOM 1961 N N . LEU A 1 252 ? -3.841 3.937 4.800 1.00 98.06 252 LEU A N 1
ATOM 1962 C CA . LEU A 1 252 ? -2.416 3.668 4.970 1.00 98.06 252 LEU A CA 1
ATOM 1963 C C . LEU A 1 252 ? -2.006 2.362 4.277 1.00 98.06 252 LEU A C 1
ATOM 1965 O O . LEU A 1 252 ? -1.047 2.368 3.518 1.00 98.06 252 LEU A O 1
ATOM 1969 N N . ASP A 1 253 ? -2.742 1.272 4.512 1.00 98.12 253 ASP A N 1
ATOM 1970 C CA . ASP A 1 253 ? -2.505 -0.032 3.874 1.00 98.12 253 ASP A CA 1
ATOM 1971 C C . ASP A 1 253 ? -2.590 0.068 2.341 1.00 98.12 253 ASP A C 1
ATOM 1973 O O . ASP A 1 253 ? -1.672 -0.337 1.628 1.00 98.12 253 ASP A O 1
ATOM 1977 N N . GLY A 1 254 ? -3.648 0.703 1.825 1.00 96.50 254 GLY A N 1
ATOM 1978 C CA . GLY A 1 254 ? -3.802 0.932 0.388 1.00 96.50 254 GLY A CA 1
ATOM 1979 C C . GLY A 1 254 ? -2.678 1.779 -0.219 1.00 96.50 254 GLY A C 1
ATOM 1980 O O . GLY A 1 254 ? -2.126 1.401 -1.254 1.00 96.50 254 GLY A O 1
ATOM 1981 N N . ASP A 1 255 ? -2.318 2.901 0.420 1.00 97.38 255 ASP A N 1
ATOM 1982 C CA . ASP A 1 255 ? -1.237 3.766 -0.064 1.00 97.38 255 ASP A CA 1
ATOM 1983 C C . ASP A 1 255 ? 0.119 3.033 -0.020 1.00 97.38 255 ASP A C 1
ATOM 1985 O O . ASP A 1 255 ? 0.876 3.156 -0.977 1.00 97.38 255 ASP A O 1
ATOM 1989 N N . LEU A 1 256 ? 0.427 2.258 1.031 1.00 98.31 256 LEU A N 1
ATOM 1990 C CA . LEU A 1 256 ? 1.702 1.529 1.152 1.00 98.31 256 LEU A CA 1
ATOM 1991 C C . LEU A 1 256 ? 1.849 0.434 0.092 1.00 98.31 256 LEU A C 1
ATOM 1993 O O . LEU A 1 256 ? 2.915 0.273 -0.491 1.00 98.31 256 LEU A O 1
ATOM 1997 N N . ARG A 1 257 ? 0.781 -0.300 -0.231 1.00 97.81 257 ARG A N 1
ATOM 1998 C CA . ARG A 1 257 ? 0.845 -1.303 -1.309 1.00 97.81 257 ARG A CA 1
ATOM 1999 C C . ARG A 1 257 ? 1.001 -0.667 -2.685 1.00 97.81 257 ARG A C 1
ATOM 2001 O O . ARG A 1 257 ? 1.692 -1.215 -3.540 1.00 97.81 257 ARG A O 1
ATOM 2008 N N . LEU A 1 258 ? 0.378 0.491 -2.908 1.00 96.81 258 LEU A N 1
ATOM 2009 C CA . LEU A 1 258 ? 0.606 1.273 -4.124 1.00 96.81 258 LEU A CA 1
ATOM 2010 C C . LEU A 1 258 ? 2.032 1.827 -4.181 1.00 96.81 258 LEU A C 1
ATOM 2012 O O . LEU A 1 258 ? 2.625 1.822 -5.253 1.00 96.81 258 LEU A O 1
ATOM 2016 N N . HIS A 1 259 ? 2.577 2.258 -3.045 1.00 98.12 259 HIS A N 1
ATOM 2017 C CA . HIS A 1 259 ? 3.958 2.703 -2.917 1.00 98.12 259 HIS A CA 1
ATOM 2018 C C . HIS A 1 259 ? 4.944 1.602 -3.336 1.00 98.12 259 HIS A C 1
ATOM 2020 O O . HIS A 1 259 ? 5.611 1.745 -4.360 1.00 98.12 259 HIS A O 1
ATOM 2026 N N . MET A 1 260 ? 4.902 0.453 -2.653 1.00 98.25 260 MET A N 1
ATOM 2027 C CA . MET A 1 260 ? 5.745 -0.708 -2.963 1.00 98.25 260 MET A CA 1
ATOM 2028 C C . MET A 1 260 ? 5.549 -1.188 -4.407 1.00 98.25 260 MET A C 1
ATOM 2030 O O . MET A 1 260 ? 6.462 -1.721 -5.033 1.00 98.25 260 MET A O 1
ATOM 2034 N N . HIS A 1 261 ? 4.353 -1.007 -4.979 1.00 96.88 261 HIS A N 1
ATOM 2035 C CA . HIS A 1 261 ? 4.110 -1.317 -6.383 1.00 96.88 261 HIS A CA 1
ATOM 2036 C C . HIS A 1 261 ? 4.909 -0.417 -7.332 1.00 96.88 261 HIS A C 1
ATOM 2038 O O . HIS A 1 261 ? 5.495 -0.947 -8.280 1.00 96.88 261 HIS A O 1
ATOM 2044 N N . LEU A 1 262 ? 4.935 0.900 -7.096 1.00 97.00 262 LEU A N 1
ATOM 2045 C CA . LEU A 1 262 ? 5.726 1.835 -7.901 1.00 97.00 262 LEU A CA 1
ATOM 2046 C C . LEU A 1 262 ? 7.207 1.464 -7.853 1.00 97.00 262 LEU A C 1
ATOM 2048 O O . LEU A 1 262 ? 7.884 1.477 -8.879 1.00 97.00 262 LEU A O 1
ATOM 2052 N N . GLU A 1 263 ? 7.693 1.068 -6.687 1.00 97.31 263 GLU A N 1
ATOM 2053 C CA . GLU A 1 263 ? 9.085 0.685 -6.507 1.00 97.31 263 GLU A CA 1
ATOM 2054 C C . GLU A 1 263 ? 9.398 -0.643 -7.180 1.00 97.31 263 GLU A C 1
ATOM 2056 O O . GLU A 1 263 ? 10.157 -0.683 -8.148 1.00 97.31 263 GLU A O 1
ATOM 2061 N N . ASN A 1 264 ? 8.732 -1.717 -6.760 1.00 96.31 264 ASN A N 1
ATOM 2062 C CA . ASN A 1 264 ? 8.997 -3.065 -7.251 1.00 96.31 264 ASN A CA 1
ATOM 2063 C C . ASN A 1 264 ? 8.767 -3.206 -8.759 1.00 96.31 264 ASN A C 1
ATOM 2065 O O . ASN A 1 264 ? 9.478 -3.954 -9.427 1.00 96.31 264 ASN A O 1
ATOM 2069 N N . ASN A 1 265 ? 7.750 -2.534 -9.309 1.00 94.56 265 ASN A N 1
ATOM 2070 C CA . ASN A 1 265 ? 7.296 -2.811 -10.674 1.00 94.56 265 ASN A CA 1
ATOM 2071 C C . ASN A 1 265 ? 7.678 -1.742 -11.688 1.00 94.56 265 ASN A C 1
ATOM 2073 O O . ASN A 1 265 ? 7.640 -2.050 -12.882 1.00 94.56 265 ASN A O 1
ATOM 2077 N N . LEU A 1 266 ? 8.032 -0.531 -11.244 1.00 93.69 266 LEU A N 1
ATOM 2078 C CA . LEU A 1 266 ? 8.428 0.561 -12.134 1.00 93.69 266 LEU A CA 1
ATOM 2079 C C . LEU A 1 266 ? 9.860 1.033 -11.862 1.00 93.69 266 LEU A C 1
ATOM 2081 O O . LEU A 1 266 ? 10.629 1.127 -12.810 1.00 93.69 266 LEU A O 1
ATOM 2085 N N . LEU A 1 267 ? 10.252 1.290 -10.609 1.00 95.44 267 LEU A N 1
ATOM 2086 C CA . LEU A 1 267 ? 11.573 1.854 -10.297 1.00 95.44 267 LEU A CA 1
ATOM 2087 C C . LEU A 1 267 ? 12.693 0.803 -10.311 1.00 95.44 267 LEU A C 1
ATOM 2089 O O . LEU A 1 267 ? 13.666 0.918 -11.055 1.00 95.44 267 LEU A O 1
ATOM 2093 N N . PHE A 1 268 ? 12.561 -0.236 -9.493 1.00 95.25 268 PHE A N 1
ATOM 2094 C CA . PHE A 1 268 ? 13.582 -1.256 -9.267 1.00 95.25 268 PHE A CA 1
ATOM 2095 C C . PHE A 1 268 ? 13.964 -2.072 -10.509 1.00 95.25 268 PHE A C 1
ATOM 2097 O O . PHE A 1 268 ? 15.155 -2.362 -10.650 1.00 95.25 268 PHE A O 1
ATOM 2104 N N . PRO A 1 269 ? 13.057 -2.400 -11.457 1.00 91.94 269 PRO A N 1
ATOM 2105 C CA . PRO A 1 269 ? 13.419 -3.154 -12.660 1.00 91.94 269 PRO A CA 1
ATOM 2106 C C . PRO A 1 269 ? 14.536 -2.516 -13.495 1.00 91.94 269 PRO A C 1
ATOM 2108 O O . PRO A 1 269 ? 15.279 -3.233 -14.166 1.00 91.94 269 PRO A O 1
ATOM 2111 N N . HIS A 1 270 ? 14.719 -1.193 -13.408 1.00 91.12 270 HIS A N 1
ATOM 2112 C CA . HIS A 1 270 ? 15.825 -0.492 -14.063 1.00 91.12 270 HIS A CA 1
ATOM 2113 C C . HIS A 1 270 ? 17.216 -0.899 -13.537 1.00 91.12 270 HIS A C 1
ATOM 2115 O O . HIS A 1 270 ? 18.207 -0.678 -14.227 1.00 91.12 270 HIS A O 1
ATOM 2121 N N . PHE A 1 271 ? 17.301 -1.526 -12.357 1.00 91.31 271 PHE A N 1
ATOM 2122 C CA . PHE A 1 271 ? 18.556 -1.761 -11.634 1.00 91.31 271 PHE A CA 1
ATOM 2123 C C . PHE A 1 271 ? 18.940 -3.227 -11.441 1.00 91.31 271 PHE A C 1
ATOM 2125 O O . PHE A 1 271 ? 20.039 -3.499 -10.958 1.00 91.31 271 PHE A O 1
ATOM 2132 N N . ILE A 1 272 ? 18.065 -4.170 -11.792 1.00 87.19 272 ILE A N 1
ATOM 2133 C CA . ILE A 1 272 ? 18.264 -5.608 -11.527 1.00 87.19 272 ILE A CA 1
ATOM 2134 C C . ILE A 1 272 ? 17.997 -6.515 -12.737 1.00 87.19 272 ILE A C 1
ATOM 2136 O O . ILE A 1 272 ? 18.185 -7.725 -12.637 1.00 87.19 272 ILE A O 1
ATOM 2140 N N . GLY A 1 273 ? 17.632 -5.938 -13.888 1.00 71.31 273 GLY A N 1
ATOM 2141 C CA . GLY A 1 273 ? 17.276 -6.668 -15.109 1.00 71.31 273 GLY A CA 1
ATOM 2142 C C . GLY A 1 273 ? 15.812 -7.127 -15.125 1.00 71.31 273 GLY A C 1
ATOM 2143 O O . GLY A 1 273 ? 15.196 -7.350 -14.081 1.00 71.31 273 GLY A O 1
ATOM 2144 N N . GLU A 1 274 ? 15.224 -7.252 -16.319 1.00 60.06 274 GLU A N 1
ATOM 2145 C CA . GLU A 1 274 ? 13.824 -7.671 -16.467 1.00 60.06 274 GLU A CA 1
ATOM 2146 C C . GLU A 1 274 ? 13.586 -9.086 -15.910 1.00 60.06 274 GLU A C 1
ATOM 2148 O O . GLU A 1 274 ? 14.349 -10.013 -16.174 1.00 60.06 274 GLU A O 1
ATOM 2153 N N . GLY A 1 275 ? 12.500 -9.259 -15.148 1.00 58.81 275 GLY A N 1
ATOM 2154 C CA . GLY A 1 275 ? 12.073 -10.557 -14.606 1.00 58.81 275 GLY A CA 1
ATOM 2155 C C . GLY A 1 275 ? 12.689 -10.953 -13.259 1.00 58.81 275 GLY A C 1
ATOM 2156 O O . GLY A 1 275 ? 12.245 -11.939 -12.678 1.00 58.81 275 GLY A O 1
ATOM 2157 N N . ALA A 1 276 ? 13.635 -10.179 -12.720 1.00 62.47 276 ALA A N 1
ATOM 2158 C CA . ALA A 1 276 ? 14.315 -10.496 -11.459 1.00 62.47 276 ALA A CA 1
ATOM 2159 C C . ALA A 1 276 ? 13.406 -10.462 -10.207 1.00 62.47 276 ALA A C 1
ATOM 2161 O O . ALA A 1 276 ? 13.695 -11.152 -9.238 1.00 62.47 276 ALA A O 1
ATOM 2162 N N . LEU A 1 277 ? 12.290 -9.720 -10.233 1.00 64.38 277 LEU A N 1
ATOM 2163 C CA . LEU A 1 277 ? 11.313 -9.657 -9.124 1.00 64.38 277 LEU A CA 1
ATOM 2164 C C . LEU A 1 277 ? 10.020 -10.433 -9.392 1.00 64.38 277 LEU A C 1
ATOM 2166 O O . LEU A 1 277 ? 9.108 -10.397 -8.578 1.00 64.38 277 LEU A O 1
ATOM 2170 N N . ALA A 1 278 ? 9.899 -11.105 -10.540 1.00 54.38 278 ALA A N 1
ATOM 2171 C CA . ALA A 1 278 ? 8.634 -11.704 -10.976 1.00 54.38 278 ALA A CA 1
ATOM 2172 C C . ALA A 1 278 ? 8.382 -13.134 -10.442 1.00 54.38 278 ALA A C 1
ATOM 2174 O O . ALA A 1 278 ? 7.435 -13.784 -10.893 1.00 54.38 278 ALA A O 1
ATOM 2175 N N . SER A 1 279 ? 9.218 -13.638 -9.527 1.00 45.50 279 SER A N 1
ATOM 2176 C CA . SER A 1 279 ? 9.140 -14.996 -8.958 1.00 45.50 279 SER A CA 1
ATOM 2177 C C . SER A 1 279 ? 8.227 -15.070 -7.736 1.00 45.50 279 SER A C 1
ATOM 2179 O O . SER A 1 279 ? 8.573 -14.436 -6.722 1.00 45.50 279 SER A O 1
#

Sequence (279 aa):
MNSTWCRFKKGPSFYLPGAFPLQMHQMTAPNARGGQLTAFKAFLCDSFYGVAFIGAAELSIKHQLVRDLVGSLVGASDIFRRYDIDFYRIGGLTLWQAAARQAVSVDLLSADLSGLPLNPASPPASMMGLITFIDTRYHNVHRKQVLSAIRLAKAIQLSPKFAHTIPLGLGNLLTLLFDTLEDHQLHEEEELFPAMVNSPQHTLTFPVYRAVLEHDEISDQLDTLSRLTGGYAIPETAHRCVRLLYALCSSLDGDLRLHMHLENNLLFPHFIGEGALAS

Mean predicted aligned error: 12.13 Å

pLDDT: mean 81.42, std 25.35, range [28.67, 98.75]